Protein AF-A0AA47N517-F1 (afdb_monomer)

Structure (mmCIF, N/CA/C/O backbone):
data_AF-A0AA47N517-F1
#
_entry.id   AF-A0AA47N517-F1
#
loop_
_atom_site.group_PDB
_atom_site.id
_atom_site.type_symbol
_atom_site.label_atom_id
_atom_site.label_alt_id
_atom_site.label_comp_id
_atom_site.label_asym_id
_atom_site.label_entity_id
_atom_site.label_seq_id
_atom_site.pdbx_PDB_ins_code
_atom_site.Cartn_x
_atom_site.Cartn_y
_atom_site.Cartn_z
_atom_site.occupancy
_atom_site.B_iso_or_equiv
_atom_site.auth_seq_id
_atom_site.auth_comp_id
_atom_site.auth_asym_id
_atom_site.auth_atom_id
_atom_site.pdbx_PDB_model_num
ATOM 1 N N . MET A 1 1 ? -14.181 10.267 7.669 1.00 59.50 1 MET A N 1
ATOM 2 C CA . MET A 1 1 ? -13.666 9.480 8.815 1.00 59.50 1 MET A CA 1
ATOM 3 C C . MET A 1 1 ? -13.767 10.310 10.091 1.00 59.50 1 MET A C 1
ATOM 5 O O . MET A 1 1 ? -13.496 11.501 10.020 1.00 59.50 1 MET A O 1
ATOM 9 N N . MET A 1 2 ? -14.161 9.717 11.224 1.00 86.81 2 MET A N 1
ATOM 10 C CA . MET A 1 2 ? -14.265 10.411 12.521 1.00 86.81 2 MET A CA 1
ATOM 11 C C . MET A 1 2 ? -13.115 10.007 13.459 1.00 86.81 2 MET A C 1
ATOM 13 O O . MET A 1 2 ? -12.741 8.835 13.463 1.00 86.81 2 MET A O 1
ATOM 17 N N . PRO A 1 3 ? -12.569 10.920 14.287 1.00 91.69 3 PRO A N 1
ATOM 18 C CA . PRO A 1 3 ? -11.530 10.571 15.257 1.00 91.69 3 PRO A CA 1
ATOM 19 C C . PRO A 1 3 ? -12.029 9.555 16.288 1.00 91.69 3 PRO A C 1
ATOM 21 O O . PRO A 1 3 ? -13.168 9.664 16.744 1.00 91.69 3 PRO A O 1
ATOM 24 N N . ILE A 1 4 ? -11.159 8.650 16.748 1.00 92.62 4 ILE A N 1
ATOM 25 C CA . ILE A 1 4 ? -11.508 7.637 17.767 1.00 92.62 4 ILE A CA 1
ATOM 26 C C . ILE A 1 4 ? -12.023 8.298 19.056 1.00 92.62 4 ILE A C 1
ATOM 28 O O . ILE A 1 4 ? -12.949 7.802 19.681 1.00 92.62 4 ILE A O 1
ATOM 32 N N . ASN A 1 5 ? -11.521 9.488 19.405 1.00 93.12 5 ASN A N 1
ATOM 33 C CA . ASN A 1 5 ? -11.991 10.253 20.568 1.00 93.12 5 ASN A CA 1
ATOM 34 C C . ASN A 1 5 ? -13.488 10.646 20.506 1.00 93.12 5 ASN A C 1
ATOM 36 O O . ASN A 1 5 ? -14.059 11.129 21.478 1.00 93.12 5 ASN A O 1
ATOM 40 N N . THR A 1 6 ? -14.154 10.458 19.364 1.00 94.38 6 THR A N 1
ATOM 41 C CA . THR A 1 6 ? -15.590 10.733 19.214 1.00 94.38 6 THR A CA 1
ATOM 42 C C . THR A 1 6 ? -16.441 9.884 20.159 1.00 94.38 6 THR A C 1
ATOM 44 O O . THR A 1 6 ? -17.424 10.405 20.679 1.00 94.38 6 THR A O 1
ATOM 47 N N . VAL A 1 7 ? -16.036 8.642 20.463 1.00 94.56 7 VAL A N 1
ATOM 48 C CA . VAL A 1 7 ? -16.801 7.746 21.357 1.00 94.56 7 VAL A CA 1
ATOM 49 C C . VAL A 1 7 ? -16.845 8.218 22.817 1.00 94.56 7 VAL A C 1
ATOM 51 O O . VAL A 1 7 ? -17.669 7.764 23.612 1.00 94.56 7 VAL A O 1
ATOM 54 N N . GLU A 1 8 ? -15.978 9.162 23.181 1.00 94.06 8 GLU A N 1
ATOM 55 C CA . GLU A 1 8 ? -15.912 9.745 24.524 1.00 94.06 8 GLU A CA 1
ATOM 56 C C . GLU A 1 8 ? -16.624 11.095 24.618 1.00 94.06 8 GLU A C 1
ATOM 58 O O . GLU A 1 8 ? -16.870 11.587 25.719 1.00 94.06 8 GLU A O 1
ATOM 63 N N . LYS A 1 9 ? -17.018 11.685 23.481 1.00 95.31 9 LYS A N 1
ATOM 64 C CA . LYS A 1 9 ? -17.704 12.977 23.475 1.00 95.31 9 LYS A CA 1
ATOM 65 C C . LYS A 1 9 ? -19.070 12.858 24.171 1.00 95.31 9 LYS A C 1
ATOM 67 O O . LYS A 1 9 ? -19.849 11.971 23.809 1.00 95.31 9 LYS A O 1
ATOM 72 N N . PRO A 1 10 ? -19.425 13.786 25.084 1.00 95.88 10 PRO A N 1
ATOM 73 C CA . PRO A 1 10 ? -20.686 13.727 25.829 1.00 95.88 10 PRO A CA 1
ATOM 74 C C . PRO A 1 10 ? -21.925 13.633 24.933 1.00 95.88 10 PRO A C 1
ATOM 76 O O . PRO A 1 10 ? -22.822 12.837 25.196 1.00 95.88 10 PRO A O 1
ATOM 79 N N . GLY A 1 11 ? -21.949 14.396 23.833 1.00 96.19 11 GLY A N 1
ATOM 80 C CA . GLY A 1 11 ? -23.056 14.371 22.875 1.00 96.19 11 GLY A CA 1
ATOM 81 C C . GLY A 1 11 ? -23.230 13.011 22.195 1.00 96.19 11 GLY A C 1
ATOM 82 O O . GLY A 1 11 ? -24.353 12.533 22.067 1.00 96.19 11 GLY A O 1
ATOM 83 N N . PHE A 1 12 ? -22.126 12.352 21.829 1.00 95.19 12 PHE A N 1
ATOM 84 C CA . PHE A 1 12 ? -22.172 11.024 21.216 1.00 95.19 12 PHE A CA 1
ATOM 85 C C . PHE A 1 12 ? -22.650 9.969 22.218 1.00 95.19 12 PHE A C 1
ATOM 87 O O . PHE A 1 12 ? -23.539 9.184 21.908 1.00 95.19 12 PHE A O 1
ATOM 94 N N . ARG A 1 13 ? -22.147 10.001 23.458 1.00 95.56 13 ARG A N 1
ATOM 95 C CA . ARG A 1 13 ? -22.613 9.092 24.518 1.00 95.56 13 ARG A CA 1
ATOM 96 C C . ARG A 1 13 ? -24.099 9.271 24.830 1.00 95.56 13 ARG A C 1
ATOM 98 O O . ARG A 1 13 ? -24.807 8.278 24.973 1.00 95.56 13 ARG A O 1
ATOM 105 N N . LYS A 1 14 ? -24.586 10.517 24.883 1.00 96.69 14 LYS A N 1
ATOM 106 C CA . LYS A 1 14 ? -26.013 10.818 25.081 1.00 96.69 14 LYS A CA 1
ATOM 107 C C . LYS A 1 14 ? -26.868 10.273 23.937 1.00 96.69 14 LYS A C 1
ATOM 109 O O . LYS A 1 14 ? -27.914 9.686 24.198 1.00 96.69 14 LYS A O 1
ATOM 114 N N . LEU A 1 15 ? -26.419 10.444 22.692 1.00 96.62 15 LEU A N 1
ATOM 115 C CA . LEU A 1 15 ? -27.088 9.888 21.516 1.00 96.62 15 LEU A CA 1
ATOM 116 C C . LEU A 1 15 ? -27.204 8.363 21.620 1.00 96.62 15 LEU A C 1
ATOM 118 O O . LEU A 1 15 ? -28.308 7.836 21.538 1.00 96.62 15 LEU A O 1
ATOM 122 N N . ILE A 1 16 ? -26.093 7.666 21.869 1.00 96.94 16 ILE A N 1
ATOM 123 C CA . ILE A 1 16 ? -26.080 6.201 21.971 1.00 96.94 16 ILE A CA 1
ATOM 124 C C . ILE A 1 16 ? -26.979 5.708 23.112 1.00 96.94 16 ILE A C 1
ATOM 126 O O . ILE A 1 16 ? -27.778 4.807 22.891 1.00 96.94 16 ILE A O 1
ATOM 130 N N . LYS A 1 17 ? -26.944 6.352 24.286 1.00 96.38 17 LYS A N 1
ATOM 131 C CA . LYS A 1 17 ? -27.843 6.015 25.406 1.00 96.38 17 LYS A CA 1
ATOM 132 C C . LYS A 1 17 ? -29.321 6.275 25.122 1.00 96.38 17 LYS A C 1
ATOM 134 O O . LYS A 1 17 ? -30.171 5.651 25.743 1.00 96.38 17 LYS A O 1
ATOM 139 N N . THR A 1 18 ? -29.625 7.201 24.217 1.00 97.44 18 THR A N 1
ATOM 140 C CA . THR A 1 18 ? -31.002 7.477 23.787 1.00 97.44 18 THR A CA 1
ATOM 141 C C . THR A 1 18 ? -31.489 6.419 22.796 1.00 97.44 18 THR A C 1
ATOM 143 O O . THR A 1 18 ? -32.656 6.048 22.835 1.00 97.44 18 THR A O 1
ATOM 146 N N . LEU A 1 19 ? -30.600 5.926 21.926 1.00 97.31 19 LEU A N 1
ATOM 147 C CA . LEU A 1 19 ? -30.901 4.866 20.958 1.00 97.31 19 LEU A CA 1
ATOM 148 C C . LEU A 1 19 ? -31.038 3.492 21.625 1.00 97.31 19 LEU A C 1
ATOM 150 O O . LEU A 1 19 ? -31.994 2.774 21.351 1.00 97.31 19 LEU A O 1
ATOM 154 N N . ASP A 1 20 ? -30.103 3.144 22.507 1.00 97.19 20 ASP A N 1
ATOM 155 C CA . ASP A 1 20 ? -30.151 1.930 23.318 1.00 97.19 20 ASP A CA 1
ATOM 156 C C . ASP A 1 20 ? -29.631 2.224 24.739 1.00 97.19 20 ASP A C 1
ATOM 158 O O . ASP A 1 20 ? -28.418 2.309 24.966 1.00 97.19 20 ASP A O 1
ATOM 162 N N . PRO A 1 21 ? -30.534 2.355 25.728 1.00 96.12 21 PRO A N 1
ATOM 163 C CA . PRO A 1 21 ? -30.152 2.604 27.115 1.00 96.12 21 PRO A CA 1
ATOM 164 C C . PRO A 1 21 ? -29.282 1.500 27.733 1.00 96.12 21 PRO A C 1
ATOM 166 O O . PRO A 1 21 ? -28.504 1.787 28.652 1.00 96.12 21 PRO A O 1
ATOM 169 N N . LYS A 1 22 ? -29.399 0.254 27.246 1.00 96.88 22 LYS A N 1
ATOM 170 C CA . LYS A 1 22 ? -28.666 -0.912 27.768 1.00 96.88 22 LYS A CA 1
ATOM 171 C C . LYS A 1 22 ? -27.261 -1.027 27.190 1.00 96.88 22 LYS A C 1
ATOM 173 O O . LYS A 1 22 ? -26.421 -1.696 27.786 1.00 96.88 22 LYS A O 1
ATOM 178 N N . TYR A 1 23 ? -26.993 -0.385 26.057 1.00 95.25 23 TYR A N 1
ATOM 179 C CA . TYR A 1 23 ? -25.674 -0.422 25.451 1.00 95.25 23 TYR A CA 1
ATOM 180 C C . TYR A 1 23 ? -24.682 0.415 26.269 1.00 95.25 23 TYR A C 1
ATOM 182 O O . TYR A 1 23 ? -24.898 1.602 26.546 1.00 95.25 23 TYR A O 1
ATOM 190 N N . GLU A 1 24 ? -23.576 -0.209 26.667 1.00 92.75 24 GLU A N 1
ATOM 191 C CA . GLU A 1 24 ? -22.444 0.463 27.301 1.00 92.75 24 GLU A CA 1
ATOM 192 C C . GLU A 1 24 ? -21.367 0.711 26.259 1.00 92.75 24 GLU A C 1
ATOM 194 O O . GLU A 1 24 ? -20.809 -0.226 25.699 1.00 92.75 24 GLU A O 1
ATOM 199 N N . MET A 1 25 ? -21.083 1.983 25.990 1.00 93.06 25 MET A N 1
ATOM 200 C CA . MET A 1 25 ? -20.149 2.394 24.949 1.00 93.06 25 MET A CA 1
ATOM 201 C C . MET A 1 25 ? -18.698 2.114 25.377 1.00 93.06 25 MET A C 1
ATOM 203 O O . MET A 1 25 ? -18.223 2.774 26.308 1.00 93.06 25 MET A O 1
ATOM 207 N N . PRO A 1 26 ? -17.9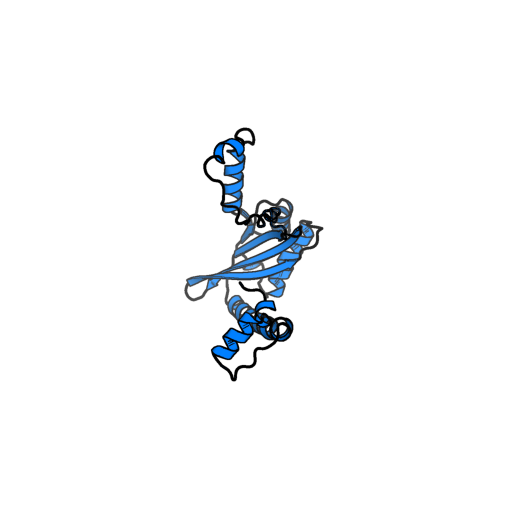48 1.220 24.694 1.00 94.19 26 PRO A N 1
ATOM 208 C CA . PRO A 1 26 ? -16.512 1.096 24.928 1.00 94.19 26 PRO A CA 1
ATOM 209 C C . PRO A 1 26 ? -15.748 2.431 24.825 1.00 94.19 26 PRO A C 1
ATOM 211 O O . PRO A 1 26 ? -16.026 3.292 23.989 1.00 94.19 26 PRO A O 1
ATOM 214 N N . GLY A 1 27 ? -14.739 2.611 25.675 1.00 93.38 27 GLY A N 1
ATOM 215 C CA . GLY A 1 27 ? -13.890 3.804 25.642 1.00 93.38 27 GLY A CA 1
ATOM 216 C C . GLY A 1 27 ? -12.995 3.868 24.402 1.00 93.38 27 GLY A C 1
ATOM 217 O O . GLY A 1 27 ? -12.812 2.877 23.688 1.00 93.38 27 GLY A O 1
ATOM 218 N N . ARG A 1 28 ? -12.351 5.020 24.186 1.00 94.81 28 ARG A N 1
ATOM 219 C CA . ARG A 1 28 ? -11.393 5.225 23.084 1.00 94.81 28 ARG A CA 1
ATOM 220 C C . ARG A 1 28 ? -10.310 4.144 23.067 1.00 94.81 28 ARG A C 1
ATOM 222 O O . ARG A 1 28 ? -9.972 3.642 21.998 1.00 94.81 28 ARG A O 1
ATOM 229 N N . ARG A 1 29 ? -9.812 3.774 24.252 1.00 95.12 29 ARG A N 1
ATOM 230 C CA . ARG A 1 29 ? -8.751 2.776 24.446 1.00 95.12 29 ARG A CA 1
ATOM 231 C C . ARG A 1 29 ? -9.109 1.412 23.857 1.00 95.12 29 ARG A C 1
ATOM 233 O O . ARG A 1 29 ? -8.275 0.784 23.219 1.00 95.12 29 ARG A O 1
ATOM 240 N N . HIS A 1 30 ? -10.364 0.987 24.009 1.00 95.12 30 HIS A N 1
ATOM 241 C CA . HIS A 1 30 ? -10.838 -0.273 23.445 1.00 95.12 30 HIS A CA 1
ATOM 242 C C . HIS A 1 30 ? -10.725 -0.280 21.915 1.00 95.12 30 HIS A C 1
ATOM 244 O O . HIS A 1 30 ? -10.246 -1.250 21.336 1.00 95.12 30 HIS A O 1
ATOM 250 N N . PHE A 1 31 ? -11.107 0.813 21.248 1.00 95.00 31 PHE A N 1
ATOM 251 C CA . PHE A 1 31 ? -10.982 0.899 19.793 1.00 95.00 31 PHE A CA 1
ATOM 252 C C . PHE A 1 31 ? -9.531 0.980 19.338 1.00 95.00 31 PHE A C 1
ATOM 254 O O . PHE A 1 31 ? -9.166 0.283 18.396 1.00 95.00 31 PHE A O 1
ATOM 261 N N . SER A 1 32 ? -8.709 1.805 19.993 1.00 94.94 32 SER A N 1
ATOM 262 C CA . SER A 1 32 ? -7.320 2.010 19.574 1.00 94.94 32 SER A CA 1
ATOM 263 C C . SER A 1 32 ? -6.423 0.801 19.826 1.00 94.94 32 SER A C 1
ATOM 265 O O . SER A 1 32 ? -5.552 0.532 19.010 1.00 94.94 32 SER A O 1
ATOM 267 N N . GLU A 1 33 ? -6.615 0.088 20.938 1.00 95.94 33 GLU A N 1
ATOM 268 C CA . GLU A 1 33 ? -5.711 -0.993 21.359 1.00 95.94 33 GLU A CA 1
ATOM 269 C C . GLU A 1 33 ? -6.252 -2.392 21.051 1.00 95.94 33 GLU A C 1
ATOM 271 O O . GLU A 1 33 ? -5.471 -3.338 21.016 1.00 95.94 33 GLU A O 1
ATOM 276 N N . LYS A 1 34 ? -7.565 -2.541 20.822 1.00 95.88 34 LYS A N 1
ATOM 277 C CA . LYS A 1 34 ? -8.192 -3.852 20.613 1.00 95.88 34 LYS A CA 1
ATOM 278 C C . LYS A 1 34 ? -8.972 -3.941 19.304 1.00 95.88 34 LYS A C 1
ATOM 280 O O . LYS A 1 34 ? -8.519 -4.607 18.381 1.00 95.88 34 LYS A O 1
ATOM 285 N N . ALA A 1 35 ? -10.100 -3.240 19.187 1.00 95.56 35 ALA A N 1
ATOM 286 C CA . ALA A 1 35 ? -11.036 -3.472 18.083 1.00 95.56 35 ALA A CA 1
ATOM 287 C C . ALA A 1 35 ? -10.439 -3.154 16.698 1.00 95.56 35 ALA A C 1
ATOM 289 O O . ALA A 1 35 ? -10.611 -3.934 15.764 1.00 95.56 35 ALA A O 1
ATOM 290 N N . ILE A 1 36 ? -9.720 -2.032 16.550 1.00 95.50 36 ILE A N 1
ATOM 291 C CA . ILE A 1 36 ? -9.085 -1.666 15.272 1.00 95.50 36 ILE A CA 1
ATOM 292 C C . ILE A 1 36 ? -7.891 -2.586 14.957 1.00 95.50 36 ILE A C 1
ATOM 294 O O . ILE A 1 36 ? -7.844 -3.085 13.833 1.00 95.50 36 ILE A O 1
ATOM 298 N N . PRO A 1 37 ? -6.956 -2.869 15.890 1.00 96.19 37 PRO A N 1
ATOM 299 C CA . PRO A 1 37 ? -5.887 -3.842 15.646 1.00 96.19 37 PRO A CA 1
ATOM 300 C C . PRO A 1 37 ? -6.375 -5.255 15.288 1.00 96.19 37 PRO A C 1
ATOM 302 O O . PRO A 1 37 ? -5.821 -5.884 14.383 1.00 96.19 37 PRO A O 1
ATOM 305 N N . GLU A 1 38 ? -7.421 -5.752 15.955 1.00 97.56 38 GLU A N 1
ATOM 306 C CA . GLU A 1 38 ? -8.032 -7.055 15.652 1.00 97.56 38 GLU A CA 1
A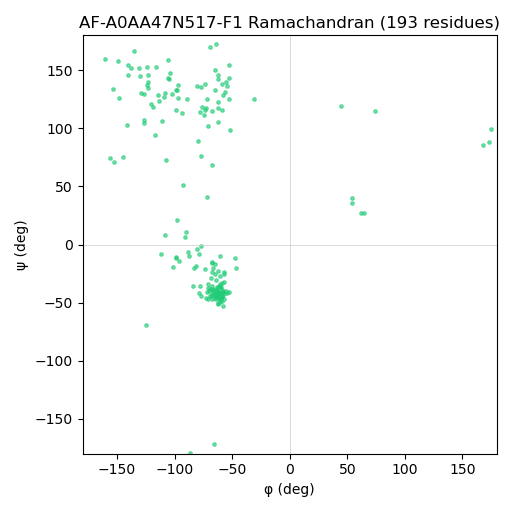TOM 307 C C . GLU A 1 38 ? -8.657 -7.059 14.252 1.00 97.56 38 GLU A C 1
ATOM 309 O O . GLU A 1 38 ? -8.399 -7.973 13.464 1.00 97.56 38 GLU A O 1
ATOM 314 N N . LEU A 1 39 ? -9.411 -6.007 13.905 1.00 96.44 39 LEU A N 1
ATOM 315 C CA . LEU A 1 39 ? -9.988 -5.845 12.571 1.00 96.44 39 LEU A CA 1
ATOM 316 C C . LEU A 1 39 ? -8.898 -5.778 11.496 1.00 96.44 39 LEU A C 1
ATOM 318 O O . LEU A 1 39 ? -8.981 -6.494 10.502 1.00 96.44 39 LEU A O 1
ATOM 322 N N . TYR A 1 40 ? -7.853 -4.977 11.713 1.00 95.38 40 TYR A N 1
ATOM 323 C CA . TYR A 1 40 ? -6.714 -4.886 10.800 1.00 95.38 40 TYR A CA 1
ATOM 324 C C . TYR A 1 40 ? -6.062 -6.252 10.585 1.00 95.38 40 TYR A C 1
ATOM 326 O O . TYR A 1 40 ? -5.817 -6.644 9.449 1.00 95.38 40 TYR A O 1
ATOM 334 N N . THR A 1 41 ? -5.815 -7.001 11.661 1.00 96.62 41 THR A N 1
ATOM 335 C CA . THR A 1 41 ? -5.194 -8.328 11.573 1.00 96.62 41 THR A CA 1
ATOM 336 C C . THR A 1 41 ? -6.078 -9.299 10.792 1.00 96.62 41 THR A C 1
ATOM 338 O O . THR A 1 41 ? -5.578 -10.025 9.932 1.00 96.62 41 THR A O 1
ATOM 341 N N . SER A 1 42 ? -7.392 -9.276 11.039 1.00 97.62 42 SER A N 1
ATOM 342 C CA . SER A 1 42 ? -8.363 -10.098 10.312 1.00 97.62 42 SER A CA 1
ATOM 343 C C . SER A 1 42 ? -8.389 -9.763 8.817 1.00 97.62 42 SER A C 1
ATOM 345 O O . SER A 1 42 ? -8.246 -10.657 7.982 1.00 97.62 42 SER A O 1
ATOM 347 N N . GLU A 1 43 ? -8.506 -8.481 8.465 1.00 96.31 43 GLU A N 1
ATOM 348 C CA . GLU A 1 43 ? -8.550 -8.038 7.068 1.00 96.31 43 GLU A CA 1
ATOM 349 C C . GLU A 1 43 ? -7.216 -8.261 6.350 1.00 96.31 43 GLU A C 1
ATOM 351 O O . GLU A 1 43 ? -7.203 -8.724 5.209 1.00 96.31 43 GLU A O 1
ATOM 356 N N . ARG A 1 44 ? -6.084 -8.045 7.031 1.00 95.75 44 ARG A N 1
ATOM 357 C CA . ARG A 1 44 ? -4.751 -8.354 6.498 1.00 95.75 44 ARG A CA 1
ATOM 358 C C . ARG A 1 44 ? -4.626 -9.833 6.143 1.00 95.75 44 ARG A C 1
ATOM 360 O O . ARG A 1 44 ? -4.129 -10.153 5.069 1.00 95.75 44 ARG A O 1
ATOM 367 N N . GLN A 1 45 ? -5.097 -10.736 7.005 1.00 96.38 45 GLN A N 1
ATOM 368 C CA . GLN A 1 45 ? -5.076 -12.176 6.727 1.00 96.38 45 GLN A CA 1
ATOM 369 C C . GLN A 1 45 ? -5.984 -12.555 5.552 1.00 96.38 45 GLN A C 1
ATOM 371 O O . GLN A 1 45 ? -5.588 -13.366 4.716 1.00 96.38 45 GLN A O 1
ATOM 376 N N . LYS A 1 46 ? -7.187 -11.973 5.463 1.00 95.69 46 LYS A N 1
ATOM 377 C CA . LYS A 1 46 ? -8.089 -12.192 4.319 1.00 95.69 46 LYS A CA 1
ATOM 378 C C . LYS A 1 46 ? -7.452 -11.721 3.016 1.00 95.69 46 LYS A C 1
ATOM 380 O O . LYS A 1 46 ? -7.484 -12.450 2.029 1.00 95.69 46 LYS A O 1
ATOM 385 N N . LEU A 1 47 ? -6.849 -10.533 3.021 1.00 95.38 47 LEU A N 1
ATOM 386 C CA . LEU A 1 47 ? -6.168 -9.984 1.856 1.00 95.38 47 LEU A CA 1
ATOM 387 C C . LEU A 1 47 ? -4.951 -10.829 1.463 1.00 95.38 47 LEU A C 1
ATOM 389 O O . LEU A 1 47 ? -4.804 -11.141 0.288 1.00 95.38 47 LEU A O 1
ATOM 393 N N . ALA A 1 48 ? -4.135 -11.267 2.425 1.00 95.00 48 ALA A N 1
ATOM 394 C CA . ALA A 1 48 ? -2.993 -12.139 2.153 1.00 95.00 48 ALA A CA 1
ATOM 395 C C . ALA A 1 48 ? -3.423 -13.440 1.455 1.00 95.00 48 ALA A C 1
ATOM 397 O O . ALA A 1 48 ? -2.811 -13.829 0.469 1.00 95.00 48 ALA A O 1
ATOM 398 N N . ARG A 1 49 ? -4.528 -14.064 1.893 1.00 94.06 49 ARG A N 1
ATOM 399 C CA . ARG A 1 49 ? -5.096 -15.243 1.211 1.00 94.06 49 ARG A CA 1
ATOM 400 C C . ARG A 1 49 ? -5.541 -14.924 -0.214 1.00 94.06 49 ARG A C 1
ATOM 402 O O . ARG A 1 49 ? -5.219 -15.673 -1.121 1.00 94.06 49 ARG A O 1
ATOM 409 N N . ARG A 1 50 ? -6.232 -13.798 -0.426 1.00 92.69 50 ARG A N 1
ATOM 410 C CA . ARG A 1 50 ? -6.656 -13.375 -1.775 1.00 92.69 50 ARG A CA 1
ATOM 411 C C . ARG A 1 50 ? -5.471 -13.166 -2.717 1.00 92.69 50 ARG A C 1
ATOM 413 O O . ARG A 1 50 ? -5.582 -13.460 -3.898 1.00 92.69 50 ARG A O 1
ATOM 420 N N . LEU A 1 51 ? -4.357 -12.652 -2.201 1.00 93.88 51 LEU A N 1
ATOM 421 C CA . LEU A 1 51 ? -3.154 -12.385 -2.988 1.00 93.88 51 LEU A CA 1
ATOM 422 C C . LEU A 1 51 ? -2.381 -13.656 -3.373 1.00 93.88 51 LEU A C 1
ATOM 424 O O . LEU A 1 51 ? -1.647 -13.622 -4.355 1.00 93.88 51 LEU A O 1
ATOM 428 N N . GLN A 1 52 ? -2.565 -14.780 -2.669 1.00 91.25 52 GLN A N 1
ATOM 429 C CA . GLN A 1 52 ? -1.911 -16.052 -3.021 1.00 91.25 52 GLN A CA 1
ATOM 430 C C . GLN A 1 52 ? -2.354 -16.573 -4.396 1.00 91.25 52 GLN A C 1
ATOM 432 O O . GLN A 1 52 ? -1.528 -17.086 -5.158 1.00 91.25 52 GLN A O 1
ATOM 437 N N . ASP A 1 53 ? -3.629 -16.371 -4.734 1.00 88.69 53 ASP A N 1
ATOM 438 C CA . ASP A 1 53 ? -4.225 -16.790 -6.008 1.00 88.69 53 ASP A CA 1
ATOM 439 C C . ASP A 1 53 ? -3.884 -15.836 -7.169 1.00 88.69 53 ASP A C 1
ATOM 441 O O . ASP A 1 53 ? -4.158 -16.127 -8.335 1.00 88.69 53 ASP A O 1
ATOM 445 N N . VAL A 1 54 ? -3.260 -14.689 -6.881 1.00 92.94 54 VAL A N 1
ATOM 446 C CA . VAL A 1 54 ? -2.925 -13.690 -7.897 1.00 92.94 54 VAL A CA 1
ATOM 447 C C . VAL A 1 54 ? -1.709 -14.140 -8.702 1.00 92.94 54 VAL A C 1
ATOM 449 O O . VAL A 1 54 ? -0.595 -14.281 -8.189 1.00 92.94 54 VAL A O 1
ATOM 452 N N . THR A 1 55 ? -1.919 -14.326 -10.007 1.00 92.31 55 THR A N 1
ATOM 453 C CA . THR A 1 55 ? -0.856 -14.745 -10.936 1.00 92.31 55 THR A CA 1
ATOM 454 C C . THR A 1 55 ? 0.049 -13.580 -11.330 1.00 92.31 55 THR A C 1
ATOM 456 O O . THR A 1 55 ? 1.263 -13.741 -11.369 1.00 92.31 55 THR A O 1
ATOM 459 N N . TYR A 1 56 ? -0.521 -12.404 -11.590 1.00 96.06 56 TYR A N 1
ATOM 460 C CA . TYR A 1 56 ? 0.220 -11.198 -11.952 1.00 96.06 56 TYR A CA 1
ATOM 461 C C . TYR A 1 56 ? -0.399 -9.981 -11.280 1.00 96.06 56 TYR A C 1
ATOM 463 O O . TYR A 1 56 ? -1.620 -9.897 -11.134 1.00 96.06 56 TYR A O 1
ATOM 471 N N . PHE A 1 57 ? 0.440 -9.022 -10.911 1.00 97.38 57 PHE A N 1
ATOM 472 C CA . PHE A 1 57 ? -0.004 -7.754 -10.348 1.00 97.38 57 PHE A CA 1
ATOM 473 C C . PHE A 1 57 ? 0.840 -6.601 -10.890 1.00 97.38 57 PHE A C 1
ATOM 475 O O . PHE A 1 57 ? 1.999 -6.773 -11.273 1.00 97.38 57 PHE A O 1
ATOM 482 N N . SER A 1 58 ? 0.266 -5.405 -10.909 1.00 97.69 58 SER A N 1
ATOM 483 C CA . SER A 1 58 ? 1.025 -4.162 -11.000 1.00 97.69 58 SER A CA 1
ATOM 484 C C . SER A 1 58 ? 1.017 -3.470 -9.645 1.00 97.69 58 SER A C 1
ATOM 486 O O . SER A 1 58 ? 0.173 -3.740 -8.790 1.00 97.69 58 SER A O 1
ATOM 488 N N . SER A 1 59 ? 1.979 -2.591 -9.416 1.00 97.56 59 SER A N 1
ATOM 489 C CA . SER A 1 59 ? 2.059 -1.821 -8.184 1.00 97.56 59 SER A CA 1
ATOM 490 C C . SER A 1 59 ? 2.097 -0.330 -8.478 1.00 97.56 59 SER A C 1
ATOM 492 O O . SER A 1 59 ? 2.530 0.117 -9.540 1.00 97.56 59 SER A O 1
ATOM 494 N N . THR A 1 60 ? 1.613 0.462 -7.534 1.00 97.50 60 THR A N 1
ATOM 495 C CA . THR A 1 60 ? 1.791 1.912 -7.497 1.00 97.50 60 THR A CA 1
ATOM 496 C C . THR A 1 60 ? 2.445 2.266 -6.179 1.00 97.50 60 THR A C 1
ATOM 498 O O . THR A 1 60 ? 1.994 1.795 -5.130 1.00 97.50 60 THR A O 1
ATOM 501 N N . THR A 1 61 ? 3.457 3.123 -6.222 1.00 95.38 61 THR A N 1
ATOM 502 C CA . THR A 1 61 ? 4.062 3.670 -5.011 1.00 95.38 61 THR A CA 1
ATOM 503 C C . THR A 1 61 ? 4.019 5.185 -5.032 1.00 95.38 61 THR A C 1
ATOM 505 O O . THR A 1 61 ? 4.248 5.804 -6.073 1.00 95.38 61 THR A O 1
ATOM 508 N N . ASP A 1 62 ? 3.737 5.762 -3.873 1.00 91.94 62 ASP A N 1
ATOM 509 C CA . ASP A 1 62 ? 3.709 7.205 -3.673 1.00 91.94 62 ASP A CA 1
ATOM 510 C C . ASP A 1 62 ? 4.557 7.573 -2.459 1.00 91.94 62 ASP A C 1
ATOM 512 O O . ASP A 1 62 ? 4.433 6.950 -1.396 1.00 91.94 62 ASP A O 1
ATOM 516 N N . LEU A 1 63 ? 5.437 8.555 -2.645 1.00 90.12 63 LEU A N 1
ATOM 517 C CA . LEU A 1 63 ? 6.301 9.087 -1.603 1.00 90.12 63 LEU A CA 1
ATOM 518 C C . LEU A 1 63 ? 5.824 10.501 -1.296 1.00 90.12 63 LEU A C 1
ATOM 520 O O . LEU A 1 63 ? 6.017 11.422 -2.086 1.00 90.12 63 LEU A O 1
ATOM 524 N N . TRP A 1 64 ? 5.175 10.665 -0.152 1.00 89.12 64 TRP A N 1
ATOM 525 C CA . TRP A 1 64 ? 4.482 11.901 0.180 1.00 89.12 64 TRP A CA 1
ATOM 526 C C . TRP A 1 64 ? 4.854 12.379 1.575 1.00 89.12 64 TRP A C 1
ATOM 528 O O . TRP A 1 64 ? 5.182 11.599 2.467 1.00 89.12 64 TRP A O 1
ATOM 538 N N . SER A 1 65 ? 4.790 13.692 1.769 1.00 88.50 65 SER A N 1
ATOM 539 C CA . SER A 1 65 ? 5.021 14.318 3.067 1.00 88.50 65 SER A CA 1
ATOM 540 C C . SER A 1 65 ? 3.692 14.619 3.739 1.00 88.50 65 SER A C 1
ATOM 542 O O . SER A 1 65 ? 2.783 15.193 3.136 1.00 88.50 65 SER A O 1
ATOM 544 N N . SER A 1 66 ? 3.577 14.259 5.012 1.00 89.31 66 SER A N 1
ATOM 545 C CA . SER A 1 66 ? 2.432 14.621 5.836 1.00 89.31 66 SER A CA 1
ATOM 546 C C . SER A 1 66 ? 2.336 16.138 6.023 1.00 89.31 66 SER A C 1
ATOM 548 O O . SER A 1 66 ? 3.251 16.908 5.717 1.00 89.31 66 SER A O 1
ATOM 550 N N . ARG A 1 67 ? 1.233 16.590 6.627 1.00 88.50 67 ARG A N 1
ATOM 551 C CA . ARG A 1 67 ? 1.069 18.003 7.012 1.00 88.50 67 ARG A CA 1
ATOM 552 C C . ARG A 1 67 ? 2.110 18.475 8.033 1.00 88.50 67 ARG A C 1
ATOM 554 O O . ARG A 1 67 ? 2.348 19.672 8.130 1.00 88.50 67 ARG A O 1
ATOM 561 N N . THR A 1 68 ? 2.698 17.548 8.785 1.00 89.50 68 THR A N 1
ATOM 562 C CA . THR A 1 68 ? 3.796 17.775 9.735 1.00 89.50 68 THR A CA 1
ATOM 563 C C . THR A 1 68 ? 5.173 17.614 9.082 1.00 89.50 68 THR A C 1
ATOM 565 O O . THR A 1 68 ? 6.177 17.623 9.786 1.00 89.50 68 THR A O 1
ATOM 568 N N . MET A 1 69 ? 5.233 17.522 7.745 1.00 86.56 69 MET A N 1
ATOM 569 C CA . MET A 1 69 ? 6.452 17.316 6.949 1.00 86.56 69 MET A CA 1
ATOM 570 C C . MET A 1 69 ? 7.170 15.997 7.256 1.00 86.56 69 MET A C 1
ATOM 572 O O . MET A 1 69 ? 8.382 15.879 7.074 1.00 86.56 69 MET A O 1
ATOM 576 N N . GLU A 1 70 ? 6.422 14.999 7.718 1.00 88.25 70 GLU A N 1
ATOM 577 C CA . GLU A 1 70 ? 6.941 13.656 7.935 1.00 88.25 70 GLU A CA 1
ATOM 578 C C . GLU A 1 70 ? 6.780 12.844 6.648 1.00 88.25 70 GLU A C 1
ATOM 580 O O . GLU A 1 70 ? 5.673 12.780 6.113 1.00 88.25 70 GLU A O 1
ATOM 585 N N . PRO A 1 71 ? 7.855 12.250 6.122 1.00 88.94 71 PRO A N 1
ATOM 586 C CA . PRO A 1 71 ? 7.792 11.438 4.913 1.00 88.94 71 PRO A CA 1
ATOM 587 C C . PRO A 1 71 ? 7.134 10.068 5.129 1.00 88.94 71 PRO A C 1
ATOM 589 O O . PRO A 1 71 ? 7.421 9.348 6.090 1.00 88.94 71 PRO A O 1
ATOM 592 N N . TYR A 1 72 ? 6.295 9.681 4.172 1.00 91.19 72 TYR A N 1
ATOM 593 C CA . TYR A 1 72 ? 5.610 8.396 4.111 1.00 91.19 72 TYR A CA 1
ATOM 594 C C . TYR A 1 72 ? 5.781 7.752 2.739 1.00 91.19 72 TYR A C 1
ATOM 596 O O . TYR A 1 72 ? 5.765 8.421 1.707 1.00 91.19 72 TYR A O 1
ATOM 604 N N . LEU A 1 73 ? 5.887 6.426 2.745 1.00 91.69 73 LEU A N 1
ATOM 605 C CA . LEU A 1 73 ? 5.816 5.584 1.558 1.00 91.69 73 LEU A CA 1
ATOM 606 C C . LEU A 1 73 ? 4.497 4.822 1.598 1.00 91.69 73 LEU A C 1
ATOM 608 O O . LEU A 1 73 ? 4.188 4.162 2.592 1.00 91.69 73 LEU A O 1
ATOM 612 N N . SER A 1 74 ? 3.719 4.911 0.525 1.00 95.06 74 SER A N 1
ATOM 613 C CA . SER A 1 74 ? 2.528 4.085 0.329 1.00 95.06 74 SER A CA 1
ATOM 614 C C . SER A 1 74 ? 2.713 3.158 -0.858 1.00 95.06 74 SER A C 1
ATOM 616 O O . SER A 1 74 ? 3.051 3.624 -1.940 1.00 95.06 74 SER A O 1
ATOM 618 N N . PHE A 1 75 ? 2.462 1.867 -0.658 1.00 96.62 75 PHE A N 1
ATOM 619 C CA . PHE A 1 75 ? 2.576 0.829 -1.676 1.00 96.62 75 PHE A CA 1
ATOM 620 C C . PHE A 1 75 ? 1.228 0.136 -1.858 1.00 96.62 75 PHE A C 1
ATOM 622 O O . PHE A 1 75 ? 0.658 -0.424 -0.919 1.00 96.62 75 PHE A O 1
ATOM 629 N N . THR A 1 76 ? 0.709 0.185 -3.079 1.00 97.81 76 THR A N 1
ATOM 630 C CA . THR A 1 76 ? -0.586 -0.390 -3.456 1.00 97.81 76 THR A CA 1
ATOM 631 C C . THR A 1 76 ? -0.382 -1.361 -4.603 1.00 97.81 76 THR A C 1
ATOM 633 O O . THR A 1 76 ? 0.360 -1.059 -5.535 1.00 97.81 76 THR A O 1
ATOM 636 N N . VAL A 1 77 ? -1.044 -2.511 -4.544 1.00 97.62 77 VAL A N 1
ATOM 637 C CA . VAL A 1 77 ? -1.070 -3.485 -5.639 1.00 97.62 77 VAL A CA 1
ATOM 638 C C . VAL A 1 77 ? -2.402 -3.431 -6.363 1.00 97.62 77 VAL A C 1
ATOM 640 O O . VAL A 1 77 ? -3.440 -3.175 -5.753 1.00 97.62 77 VAL A O 1
ATOM 643 N N . HIS A 1 78 ? -2.358 -3.702 -7.659 1.00 97.62 78 HIS A N 1
ATOM 644 C CA . HIS A 1 78 ? -3.499 -3.794 -8.556 1.00 97.62 78 HIS A CA 1
ATOM 645 C C . HIS A 1 78 ? -3.421 -5.138 -9.267 1.00 97.62 78 HIS A C 1
ATOM 647 O O . HIS A 1 78 ? -2.369 -5.511 -9.790 1.00 97.62 78 HIS A O 1
ATOM 653 N N . PHE A 1 79 ? -4.512 -5.887 -9.262 1.00 96.69 79 PHE A N 1
ATOM 654 C CA . PHE A 1 79 ? -4.551 -7.239 -9.805 1.00 96.69 79 PHE A CA 1
ATOM 655 C C . PHE A 1 79 ? -5.937 -7.559 -10.349 1.00 96.69 79 PHE A C 1
ATOM 657 O O . PHE A 1 79 ? -6.927 -6.935 -9.970 1.00 96.69 79 PHE A O 1
ATOM 664 N N . ILE A 1 80 ? -5.998 -8.536 -11.246 1.00 95.31 80 ILE A N 1
ATOM 665 C CA . ILE A 1 80 ? -7.251 -9.078 -11.765 1.00 95.31 80 ILE A CA 1
ATOM 666 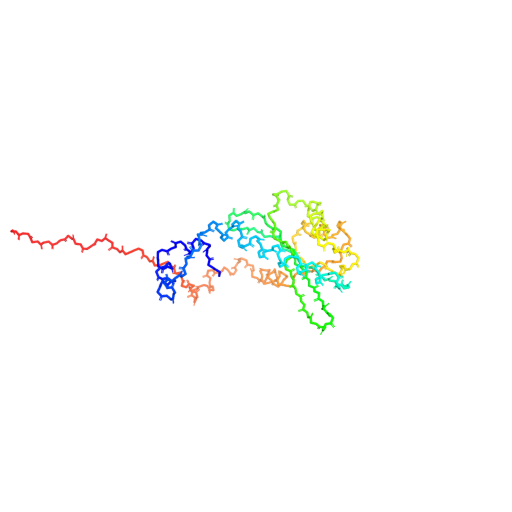C C . ILE A 1 80 ? -7.492 -10.403 -11.048 1.00 95.31 80 ILE A C 1
ATOM 668 O O . ILE A 1 80 ? -6.576 -11.222 -10.952 1.00 95.31 80 ILE A O 1
ATOM 672 N N . ASP A 1 81 ? -8.687 -10.584 -10.496 1.00 91.62 81 ASP A N 1
ATOM 673 C CA . ASP A 1 81 ? -9.053 -11.825 -9.815 1.00 91.62 81 ASP A CA 1
ATOM 674 C C . ASP A 1 81 ? -9.609 -12.888 -10.781 1.00 91.62 81 ASP A C 1
ATOM 676 O O . ASP A 1 81 ? -9.719 -12.684 -11.992 1.00 91.62 81 ASP A O 1
ATOM 680 N N . ASN A 1 82 ? -9.977 -14.049 -10.236 1.00 90.00 82 ASN A N 1
ATOM 681 C CA . ASN A 1 82 ? -10.516 -15.169 -11.013 1.00 90.00 82 ASN A CA 1
ATOM 682 C C . ASN A 1 82 ? -11.877 -14.868 -11.666 1.00 90.00 82 ASN A C 1
ATOM 684 O O . ASN A 1 82 ? -12.270 -15.577 -12.591 1.00 90.00 82 ASN A O 1
ATOM 688 N N . ASN A 1 83 ? -12.581 -13.827 -11.213 1.00 92.88 83 ASN A N 1
ATOM 689 C CA . ASN A 1 83 ? -13.840 -13.371 -11.800 1.00 92.88 83 ASN A CA 1
ATOM 690 C C . ASN A 1 83 ? -13.616 -12.316 -12.892 1.00 92.88 83 ASN A C 1
ATOM 692 O O . ASN A 1 83 ? -14.582 -11.760 -13.412 1.00 92.88 83 ASN A O 1
ATOM 696 N N . TRP A 1 84 ? -12.355 -12.059 -13.258 1.00 93.50 84 TRP A N 1
ATOM 697 C CA . TRP A 1 84 ? -11.960 -11.034 -14.218 1.00 93.50 84 TRP A CA 1
ATOM 698 C C . TRP A 1 84 ? -12.265 -9.603 -13.749 1.00 93.50 84 TRP A C 1
ATOM 700 O O . TRP A 1 84 ? -12.439 -8.691 -14.561 1.00 93.50 84 TRP A O 1
ATOM 710 N N . GLU A 1 85 ? -12.299 -9.382 -12.432 1.00 95.06 85 GLU A N 1
ATOM 711 C CA . GLU A 1 85 ? -12.540 -8.066 -11.848 1.00 95.06 85 GLU A CA 1
ATOM 712 C C . GLU A 1 85 ? -11.224 -7.390 -11.447 1.00 95.06 85 GLU A C 1
ATOM 714 O O . GLU A 1 85 ? -10.352 -7.978 -10.795 1.00 95.06 85 GLU A O 1
ATOM 719 N N . LEU A 1 86 ? -11.081 -6.116 -11.827 1.00 95.75 86 LEU A N 1
ATOM 720 C CA . LEU A 1 86 ? -9.946 -5.298 -11.416 1.00 95.75 86 LEU A CA 1
ATOM 721 C C . LEU A 1 86 ? -10.086 -4.927 -9.939 1.00 95.75 86 LEU A C 1
ATOM 723 O O . LEU A 1 86 ? -10.989 -4.192 -9.540 1.00 95.75 86 LEU A O 1
ATOM 727 N N . ASN A 1 87 ? -9.127 -5.381 -9.146 1.00 95.88 87 ASN A N 1
ATOM 728 C CA . ASN A 1 87 ? -9.030 -5.122 -7.724 1.00 95.88 87 ASN A CA 1
ATOM 729 C C . ASN A 1 87 ? -7.767 -4.310 -7.416 1.00 95.88 87 ASN A C 1
ATOM 731 O O . ASN A 1 87 ? -6.756 -4.396 -8.115 1.00 95.88 87 ASN A O 1
ATOM 735 N N . ASN A 1 88 ? -7.811 -3.542 -6.329 1.00 96.38 88 ASN A N 1
ATOM 736 C CA . ASN A 1 88 ? -6.636 -2.883 -5.772 1.00 96.38 88 ASN A CA 1
ATOM 737 C C . ASN A 1 88 ? -6.623 -2.990 -4.246 1.00 96.38 88 ASN A C 1
ATOM 739 O O . ASN A 1 88 ? -7.674 -3.100 -3.611 1.00 96.38 88 ASN A O 1
ATOM 743 N N . ALA A 1 89 ? -5.427 -2.976 -3.664 1.00 96.12 89 ALA A N 1
ATOM 744 C CA . ALA A 1 89 ? -5.250 -2.999 -2.220 1.00 96.12 89 ALA A CA 1
ATOM 745 C C . ALA A 1 89 ? -3.988 -2.240 -1.799 1.00 96.12 89 ALA A C 1
ATOM 747 O O . ALA A 1 89 ? -2.887 -2.528 -2.273 1.00 96.12 89 ALA A O 1
ATOM 748 N N . CYS A 1 90 ? -4.144 -1.284 -0.878 1.00 96.31 90 CYS A N 1
ATOM 749 C CA . CYS A 1 90 ? -3.011 -0.636 -0.224 1.00 96.31 90 CYS A CA 1
ATOM 750 C C . CYS A 1 90 ? -2.409 -1.606 0.796 1.00 96.31 90 CYS A C 1
ATOM 752 O O . CYS A 1 90 ? -3.048 -1.946 1.793 1.00 96.31 90 CYS A O 1
ATOM 754 N N . LEU A 1 91 ? -1.195 -2.076 0.519 1.00 95.50 91 LEU A N 1
ATOM 755 C CA . LEU A 1 91 ? -0.507 -3.078 1.329 1.00 95.50 91 LEU A CA 1
ATOM 756 C C . LEU A 1 91 ? 0.214 -2.450 2.514 1.00 95.50 91 LEU A C 1
ATOM 758 O O . LEU A 1 91 ? 0.296 -3.043 3.591 1.00 95.50 91 LEU A O 1
ATOM 762 N N . GLN A 1 92 ? 0.754 -1.252 2.312 1.00 93.31 92 GLN A N 1
ATOM 763 C CA . GLN A 1 92 ? 1.555 -0.581 3.317 1.00 93.31 92 GLN A CA 1
ATOM 764 C C . GLN A 1 92 ? 1.495 0.927 3.128 1.00 93.31 92 GLN A C 1
ATOM 766 O O . GLN A 1 92 ? 1.694 1.427 2.026 1.00 93.31 92 GLN A O 1
ATOM 771 N N . THR A 1 93 ? 1.289 1.638 4.232 1.00 93.88 93 THR A N 1
ATOM 772 C CA . THR A 1 93 ? 1.597 3.060 4.373 1.00 93.88 93 THR A CA 1
ATOM 773 C C . THR A 1 93 ? 2.463 3.186 5.613 1.00 93.88 93 THR A C 1
ATOM 775 O O . THR A 1 93 ? 1.969 3.048 6.732 1.00 93.88 93 THR A O 1
ATOM 778 N N . SER A 1 94 ? 3.761 3.385 5.423 1.00 90.25 94 SER A N 1
ATOM 779 C CA . SER A 1 94 ? 4.729 3.426 6.518 1.00 90.25 94 SER A CA 1
ATOM 780 C C . SER A 1 94 ? 5.498 4.733 6.511 1.00 90.25 94 SER A C 1
ATOM 782 O O . SER A 1 94 ? 5.797 5.287 5.452 1.00 90.25 94 SER A O 1
ATOM 784 N N . PHE A 1 95 ? 5.831 5.205 7.710 1.00 89.94 95 PHE A N 1
ATOM 785 C CA . PHE A 1 95 ? 6.818 6.262 7.874 1.00 89.94 95 PHE A CA 1
ATOM 786 C C . PHE A 1 95 ? 8.126 5.812 7.224 1.00 89.94 95 PHE A C 1
ATOM 788 O O . PHE A 1 95 ? 8.570 4.685 7.454 1.00 89.94 95 PHE A O 1
ATOM 795 N N . PHE A 1 96 ? 8.713 6.671 6.400 1.00 82.44 96 PHE A N 1
ATOM 796 C CA . PHE A 1 96 ? 9.936 6.354 5.677 1.00 82.44 96 PHE A CA 1
ATOM 797 C C . PHE A 1 96 ? 11.029 7.335 6.110 1.00 82.44 96 PHE A C 1
ATOM 799 O O . PHE A 1 96 ? 10.842 8.526 5.902 1.00 82.44 96 PHE A O 1
ATOM 806 N N . PRO A 1 97 ? 12.148 6.900 6.715 1.00 75.38 97 PRO A N 1
ATOM 807 C CA . PRO A 1 97 ? 13.162 7.805 7.264 1.00 75.38 97 PRO A CA 1
ATOM 808 C C . PRO A 1 97 ? 13.666 8.861 6.263 1.00 75.38 97 PRO A C 1
ATOM 810 O O . PRO A 1 97 ? 13.644 8.645 5.054 1.00 75.38 97 PRO A O 1
ATOM 813 N N . LYS A 1 98 ? 14.147 10.003 6.781 1.00 65.44 98 LYS A N 1
ATOM 814 C CA . LYS A 1 98 ? 14.562 11.182 5.985 1.00 65.44 98 LYS A CA 1
ATOM 815 C C . LYS A 1 98 ? 15.636 10.906 4.933 1.00 65.44 98 LYS A C 1
ATOM 817 O O . LYS A 1 98 ? 15.735 11.660 3.965 1.00 65.44 98 LYS A O 1
ATOM 822 N N . ASP A 1 99 ? 16.427 9.855 5.107 1.00 68.75 99 ASP A N 1
ATOM 823 C CA . ASP A 1 99 ? 17.428 9.448 4.132 1.00 68.75 99 ASP A CA 1
ATOM 824 C C . ASP A 1 99 ? 16.716 8.740 2.972 1.00 68.75 99 ASP A C 1
ATOM 826 O O . ASP A 1 99 ? 16.687 7.520 2.861 1.00 68.75 99 ASP A O 1
ATOM 830 N N . HIS A 1 100 ? 16.079 9.530 2.105 1.00 71.00 100 HIS A N 1
ATOM 831 C CA . HIS A 1 100 ? 15.342 9.075 0.922 1.00 71.00 100 HIS A CA 1
ATOM 832 C C . HIS A 1 100 ? 16.265 8.579 -0.191 1.00 71.00 100 HIS A C 1
ATOM 834 O O . HIS A 1 100 ? 16.054 8.905 -1.359 1.00 71.00 100 HIS A O 1
ATOM 840 N N . THR A 1 101 ? 17.322 7.848 0.146 1.00 87.62 101 THR A N 1
ATOM 841 C CA . THR A 1 101 ? 18.245 7.316 -0.850 1.00 87.62 101 THR A CA 1
ATOM 842 C C . THR A 1 101 ? 17.520 6.304 -1.733 1.00 87.62 101 THR A C 1
ATOM 844 O O . THR A 1 101 ? 16.553 5.650 -1.332 1.00 87.62 101 THR A O 1
ATOM 847 N N . ALA A 1 102 ? 17.961 6.201 -2.982 1.00 90.56 102 ALA A N 1
ATOM 848 C CA . ALA A 1 102 ? 17.359 5.267 -3.924 1.00 90.56 102 ALA A CA 1
ATOM 849 C C . ALA A 1 102 ? 17.550 3.811 -3.478 1.00 90.56 102 ALA A C 1
ATOM 851 O O . ALA A 1 102 ? 16.709 2.967 -3.762 1.00 90.56 102 ALA A O 1
ATOM 852 N N . GLU A 1 103 ? 18.646 3.537 -2.775 1.00 92.56 103 GLU A N 1
ATOM 853 C CA . GLU A 1 103 ? 19.018 2.231 -2.250 1.00 92.56 103 GLU A CA 1
ATOM 854 C C . GLU A 1 103 ? 18.050 1.791 -1.139 1.00 92.56 103 GLU A C 1
ATOM 856 O O . GLU A 1 103 ? 17.508 0.691 -1.210 1.00 92.56 103 GLU A O 1
ATOM 861 N N . LEU A 1 104 ? 17.735 2.681 -0.188 1.00 90.75 104 LEU A N 1
ATOM 862 C CA . LEU A 1 104 ? 16.762 2.398 0.875 1.00 90.75 104 LEU A CA 1
ATOM 863 C C . LEU A 1 104 ? 15.338 2.253 0.328 1.00 90.75 104 LEU A C 1
ATOM 865 O O . LEU A 1 104 ? 14.565 1.429 0.809 1.00 90.75 104 LEU A O 1
ATOM 869 N N . LEU A 1 105 ? 14.976 3.036 -0.693 1.00 92.19 105 LEU A N 1
ATOM 870 C CA . LEU A 1 105 ? 13.687 2.875 -1.370 1.00 92.19 105 LEU A CA 1
ATOM 871 C C . LEU A 1 105 ? 13.606 1.530 -2.098 1.00 92.19 105 LEU A C 1
ATOM 873 O O . LEU A 1 105 ? 12.580 0.859 -2.022 1.00 92.19 105 LEU A O 1
ATOM 877 N N . ALA A 1 106 ? 14.672 1.133 -2.793 1.00 93.94 106 ALA A N 1
ATOM 878 C CA . ALA A 1 106 ? 14.730 -0.137 -3.507 1.00 93.94 106 ALA A CA 1
ATOM 879 C C . ALA A 1 106 ? 14.554 -1.326 -2.549 1.00 93.94 106 ALA A C 1
ATOM 881 O O . ALA A 1 106 ? 13.719 -2.198 -2.809 1.00 93.94 106 ALA A O 1
ATOM 882 N N . GLU A 1 107 ? 15.268 -1.307 -1.419 1.00 93.31 107 GLU A N 1
ATOM 883 C CA . GLU A 1 107 ? 15.148 -2.301 -0.349 1.00 93.31 107 GLU A CA 1
ATOM 884 C C . GLU A 1 107 ? 13.745 -2.301 0.265 1.00 93.31 107 GLU A C 1
ATOM 886 O O . GLU A 1 107 ? 13.088 -3.341 0.277 1.00 93.31 107 GLU A O 1
ATOM 891 N N . GLY A 1 108 ? 13.229 -1.135 0.668 1.00 91.88 108 GLY A N 1
ATOM 892 C CA . GLY A 1 108 ? 11.906 -1.0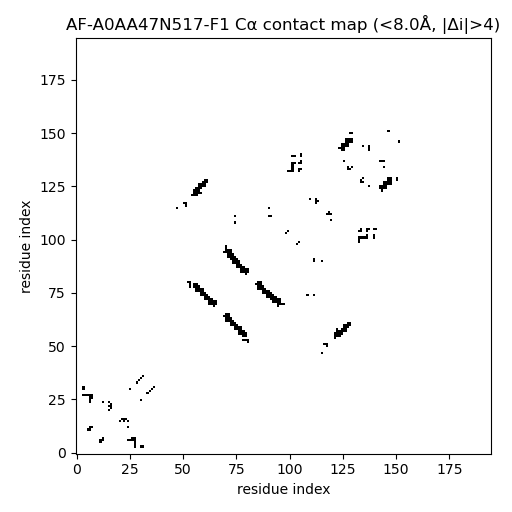21 1.282 1.00 91.88 108 GLY A CA 1
ATOM 893 C C . GLY A 1 108 ? 10.779 -1.543 0.386 1.00 91.88 108 GLY A C 1
ATOM 894 O O . GLY A 1 108 ? 9.880 -2.231 0.863 1.00 91.88 108 GLY A O 1
ATOM 895 N N . LEU A 1 109 ? 10.838 -1.296 -0.928 1.00 94.12 109 LEU A N 1
ATOM 896 C CA . LEU A 1 109 ? 9.876 -1.864 -1.880 1.00 94.12 109 LEU A CA 1
ATOM 897 C C . LEU A 1 109 ? 9.949 -3.399 -1.933 1.00 94.12 109 LEU A C 1
ATOM 899 O O . LEU A 1 109 ? 8.914 -4.063 -2.019 1.00 94.12 109 LEU A O 1
ATOM 903 N N . HIS A 1 110 ? 11.154 -3.968 -1.871 1.00 93.31 110 HIS A N 1
ATOM 904 C CA . HIS A 1 110 ? 11.345 -5.417 -1.842 1.00 93.31 110 HIS A CA 1
ATOM 905 C C . HIS A 1 110 ? 10.852 -6.027 -0.522 1.00 93.31 110 HIS A C 1
ATOM 907 O O . HIS A 1 110 ? 10.225 -7.088 -0.525 1.00 93.31 110 HIS A O 1
ATOM 913 N N . GLU A 1 111 ? 11.072 -5.339 0.600 1.00 93.81 111 GLU A N 1
ATOM 914 C CA . GLU A 1 111 ? 10.548 -5.735 1.906 1.00 93.81 111 GLU A CA 1
ATOM 915 C C . GLU A 1 111 ? 9.019 -5.770 1.925 1.00 93.81 111 GLU A C 1
ATOM 917 O O . GLU A 1 111 ? 8.456 -6.723 2.467 1.00 93.81 111 GLU A O 1
ATOM 922 N N . VAL A 1 112 ? 8.341 -4.800 1.294 1.00 94.75 112 VAL A N 1
ATOM 923 C CA . VAL A 1 112 ? 6.872 -4.829 1.184 1.00 94.75 112 VAL A CA 1
ATOM 924 C C . VAL A 1 112 ? 6.417 -6.075 0.428 1.00 94.75 112 VAL A C 1
ATOM 926 O O . VAL A 1 112 ? 5.552 -6.799 0.918 1.00 94.75 112 VAL A O 1
ATOM 929 N N . LEU A 1 113 ? 7.008 -6.369 -0.734 1.00 95.19 113 LEU A N 1
ATOM 930 C CA . LEU A 1 113 ? 6.652 -7.569 -1.500 1.00 95.19 113 LEU A CA 1
ATOM 931 C C . LEU A 1 113 ? 6.886 -8.848 -0.687 1.00 95.19 113 LEU A C 1
ATOM 933 O O . LEU A 1 113 ? 6.000 -9.699 -0.599 1.00 95.19 113 LEU A O 1
ATOM 937 N N . LYS A 1 114 ? 8.035 -8.943 -0.011 1.00 95.00 114 LYS A N 1
ATOM 938 C CA . LYS A 1 114 ? 8.382 -10.075 0.854 1.00 95.00 114 LYS A CA 1
ATOM 939 C C . LYS A 1 114 ? 7.418 -10.231 2.035 1.00 95.00 114 LYS A C 1
ATOM 941 O O . LYS A 1 114 ? 7.034 -11.349 2.363 1.00 95.00 114 LYS A O 1
ATOM 946 N N . ALA A 1 115 ? 6.994 -9.134 2.664 1.00 94.81 115 ALA A N 1
ATOM 947 C CA . ALA A 1 115 ? 6.072 -9.152 3.803 1.00 94.81 115 ALA A CA 1
ATOM 948 C C . ALA A 1 115 ? 4.658 -9.647 3.445 1.00 94.81 115 ALA A C 1
ATOM 950 O O . ALA A 1 115 ? 3.905 -10.049 4.339 1.00 94.81 115 ALA A O 1
ATOM 951 N N . TRP A 1 116 ? 4.306 -9.606 2.158 1.00 95.50 116 TRP A N 1
ATOM 952 C CA . TRP A 1 116 ? 3.036 -10.079 1.606 1.00 95.50 116 TRP A CA 1
ATOM 953 C C . TRP A 1 116 ? 3.168 -11.370 0.791 1.00 95.50 116 TRP A C 1
ATOM 955 O O . TRP A 1 116 ? 2.187 -11.790 0.184 1.00 95.50 116 TRP A O 1
ATOM 965 N N . ASP A 1 117 ? 4.348 -11.999 0.804 1.00 95.12 117 ASP A N 1
ATOM 966 C CA . ASP A 1 117 ? 4.661 -13.214 0.038 1.00 95.12 117 ASP A CA 1
ATOM 967 C C . ASP A 1 117 ? 4.368 -13.061 -1.468 1.00 95.12 117 ASP A C 1
ATOM 969 O O . ASP A 1 117 ? 3.917 -13.979 -2.152 1.00 95.12 117 ASP A O 1
ATOM 973 N N . LEU A 1 118 ? 4.601 -11.852 -1.992 1.00 95.31 118 LEU A N 1
ATOM 974 C CA . LEU A 1 118 ? 4.420 -11.522 -3.398 1.00 95.31 118 LEU A CA 1
ATOM 975 C C . LEU A 1 118 ? 5.750 -11.691 -4.137 1.00 95.31 118 LEU A C 1
ATOM 977 O O . LEU A 1 118 ? 6.693 -10.932 -3.899 1.00 95.31 118 LEU A O 1
ATOM 981 N N . PRO A 1 119 ? 5.860 -12.658 -5.057 1.00 94.88 119 PRO A N 1
ATOM 982 C CA . PRO A 1 119 ? 7.114 -12.904 -5.739 1.00 94.88 119 PRO A CA 1
ATOM 983 C C . PRO A 1 119 ? 7.341 -11.849 -6.831 1.00 94.88 119 PRO A C 1
ATOM 985 O O . PRO A 1 119 ? 6.447 -11.511 -7.609 1.00 94.88 119 PRO A O 1
ATOM 988 N N . VAL A 1 120 ? 8.569 -11.332 -6.899 1.00 94.69 120 VAL A N 1
ATOM 989 C CA . VAL A 1 120 ? 8.945 -10.209 -7.779 1.00 94.69 120 VAL A CA 1
ATOM 990 C C . VAL A 1 120 ? 8.683 -10.506 -9.258 1.00 94.69 120 VAL A C 1
ATOM 992 O O . VAL A 1 120 ? 8.286 -9.618 -10.003 1.00 94.69 120 VAL A O 1
ATOM 995 N N . ASN A 1 121 ? 8.831 -11.760 -9.689 1.00 94.88 121 ASN A N 1
ATOM 996 C CA . ASN A 1 121 ? 8.587 -12.177 -11.074 1.00 94.88 121 ASN A CA 1
ATOM 997 C C . ASN A 1 121 ? 7.110 -12.094 -11.506 1.00 94.88 121 ASN A C 1
ATOM 999 O O . ASN A 1 121 ? 6.829 -12.157 -12.701 1.00 94.88 121 ASN A O 1
ATOM 1003 N N . ARG A 1 122 ? 6.168 -11.976 -10.560 1.00 95.62 122 ARG A N 1
ATOM 1004 C CA . ARG A 1 122 ? 4.744 -11.734 -10.847 1.00 95.62 122 ARG A CA 1
ATOM 1005 C C . ARG A 1 122 ? 4.411 -10.244 -10.963 1.00 95.62 122 ARG A C 1
ATOM 1007 O O . ARG A 1 122 ? 3.305 -9.906 -11.386 1.00 95.62 122 ARG A O 1
ATOM 1014 N N . GLN A 1 123 ? 5.345 -9.358 -10.611 1.00 96.75 123 GLN A N 1
ATOM 1015 C CA . GLN A 1 123 ? 5.162 -7.923 -10.770 1.00 96.75 123 GLN A CA 1
ATOM 1016 C C . GLN A 1 123 ? 5.380 -7.521 -12.231 1.00 96.75 123 GLN A C 1
ATOM 1018 O O . GLN A 1 123 ? 6.491 -7.582 -12.751 1.00 96.75 123 GLN A O 1
ATOM 1023 N N . VAL A 1 124 ? 4.318 -7.053 -12.881 1.00 97.19 124 VAL A N 1
ATOM 1024 C CA . VAL A 1 124 ? 4.352 -6.630 -14.289 1.00 97.19 124 VAL A CA 1
ATOM 1025 C C . VAL A 1 124 ? 4.996 -5.255 -14.434 1.00 97.19 124 VAL A C 1
ATOM 1027 O O . VAL A 1 124 ? 5.803 -5.030 -15.332 1.00 97.19 124 VAL A O 1
ATOM 1030 N N . CYS A 1 125 ? 4.625 -4.316 -13.565 1.00 97.12 125 CYS A N 1
ATOM 1031 C CA . CYS A 1 125 ? 5.192 -2.975 -13.553 1.00 97.12 125 CYS A CA 1
ATOM 1032 C C . CYS A 1 125 ? 4.969 -2.270 -12.212 1.00 97.12 125 CYS A C 1
ATOM 1034 O O . CYS A 1 125 ? 4.059 -2.615 -11.454 1.00 97.12 125 CYS A O 1
ATOM 1036 N N . LEU A 1 126 ? 5.787 -1.248 -11.964 1.00 97.50 126 LEU A N 1
ATOM 1037 C CA . LEU A 1 126 ? 5.643 -0.291 -10.874 1.00 97.50 126 LEU A CA 1
ATOM 1038 C C . LEU A 1 126 ? 5.330 1.095 -11.452 1.00 97.50 126 LEU A C 1
ATOM 1040 O O . LEU A 1 126 ? 6.104 1.646 -12.234 1.00 97.50 126 LEU A O 1
ATOM 1044 N N . THR A 1 127 ? 4.221 1.695 -11.037 1.00 97.50 127 THR A N 1
ATOM 1045 C CA . THR A 1 127 ? 3.859 3.071 -11.385 1.00 97.50 127 THR A CA 1
ATOM 1046 C C . THR A 1 127 ? 4.271 4.021 -10.266 1.00 97.50 127 THR A C 1
ATOM 1048 O O . THR A 1 127 ? 3.895 3.829 -9.111 1.00 97.50 127 THR A O 1
ATOM 1051 N N . THR A 1 128 ? 5.039 5.054 -10.602 1.00 95.50 128 THR A N 1
ATOM 1052 C CA . THR A 1 128 ? 5.584 6.020 -9.631 1.00 95.50 128 THR A CA 1
ATOM 1053 C C . THR A 1 128 ? 5.420 7.446 -10.140 1.00 95.50 128 THR A C 1
ATOM 1055 O O . THR A 1 128 ? 5.201 7.668 -11.337 1.00 95.50 128 THR A O 1
ATOM 1058 N N . ASP A 1 129 ? 5.608 8.433 -9.269 1.00 91.19 129 ASP A N 1
ATOM 1059 C CA . ASP A 1 129 ? 5.884 9.803 -9.705 1.00 91.19 129 ASP A CA 1
ATOM 1060 C C . ASP A 1 129 ? 7.253 9.907 -10.427 1.00 91.19 129 ASP A C 1
ATOM 1062 O O . ASP A 1 129 ? 7.891 8.901 -10.773 1.00 91.19 129 ASP A O 1
ATOM 1066 N N . ASN A 1 130 ? 7.696 11.132 -10.722 1.00 88.75 130 ASN A N 1
ATOM 1067 C CA . ASN A 1 130 ? 8.998 11.379 -11.347 1.00 88.75 130 ASN A CA 1
ATOM 1068 C C . ASN A 1 130 ? 10.098 11.755 -10.338 1.00 88.75 130 ASN A C 1
ATOM 1070 O O . ASN A 1 130 ? 11.112 12.327 -10.744 1.00 88.75 130 ASN A O 1
ATOM 1074 N N . GLY A 1 131 ? 9.945 11.427 -9.052 1.00 88.56 131 GLY A N 1
ATOM 1075 C CA . GLY A 1 131 ? 10.983 11.668 -8.054 1.00 88.56 131 GLY A CA 1
ATOM 1076 C C . GLY A 1 131 ? 12.293 10.959 -8.420 1.00 88.56 131 GLY A C 1
ATOM 1077 O O . GLY A 1 131 ? 12.312 9.757 -8.690 1.00 88.56 131 GLY A O 1
ATOM 1078 N N . ALA A 1 132 ? 13.417 11.682 -8.426 1.00 90.75 132 ALA A N 1
ATOM 1079 C CA . ALA A 1 132 ? 14.704 11.139 -8.881 1.00 90.75 132 ALA A CA 1
ATOM 1080 C C . ALA A 1 132 ? 15.106 9.849 -8.138 1.00 90.75 132 ALA A C 1
ATOM 1082 O O . ALA A 1 132 ? 15.572 8.889 -8.757 1.00 90.75 132 ALA A O 1
ATOM 1083 N N . ASN A 1 133 ? 14.857 9.801 -6.826 1.00 92.38 133 ASN A N 1
ATOM 1084 C CA . ASN A 1 133 ? 15.227 8.663 -5.987 1.00 92.38 133 ASN A CA 1
ATOM 1085 C C . ASN A 1 133 ? 14.349 7.437 -6.251 1.00 92.38 133 ASN A C 1
ATOM 1087 O O . ASN A 1 133 ? 14.892 6.344 -6.371 1.00 92.38 133 ASN A O 1
ATOM 1091 N N . ILE A 1 134 ? 13.030 7.595 -6.435 1.00 92.31 134 ILE A N 1
ATOM 1092 C CA . ILE A 1 134 ? 12.152 6.455 -6.743 1.00 92.31 134 ILE A CA 1
ATOM 1093 C C . ILE A 1 134 ? 12.384 5.929 -8.165 1.00 92.31 134 ILE A C 1
ATOM 1095 O O . ILE A 1 134 ? 12.356 4.722 -8.403 1.00 92.31 134 ILE A O 1
ATOM 1099 N N . VAL A 1 135 ? 12.706 6.819 -9.111 1.00 94.19 135 VAL A N 1
ATOM 1100 C CA . VAL A 1 135 ? 13.095 6.423 -10.471 1.00 94.19 135 VAL A CA 1
ATOM 1101 C C . VAL A 1 135 ? 14.394 5.618 -10.446 1.00 94.19 135 VAL A C 1
ATOM 1103 O O . VAL A 1 135 ? 14.488 4.599 -11.132 1.00 94.19 135 VAL A O 1
ATOM 1106 N N . LYS A 1 136 ? 15.387 6.042 -9.655 1.00 95.38 136 LYS A N 1
ATOM 1107 C CA . LYS A 1 136 ? 16.632 5.287 -9.468 1.00 95.38 136 LYS A CA 1
ATOM 1108 C C . LYS A 1 136 ? 16.375 3.966 -8.733 1.00 95.38 136 LYS A C 1
ATOM 1110 O O . LYS A 1 136 ? 16.909 2.953 -9.165 1.00 95.38 136 LYS A O 1
ATOM 1115 N N . ALA A 1 137 ? 15.513 3.943 -7.717 1.00 94.81 137 ALA A N 1
ATOM 1116 C CA . ALA A 1 137 ? 15.150 2.733 -6.976 1.00 94.81 137 ALA A CA 1
ATOM 1117 C C . ALA A 1 137 ? 14.519 1.660 -7.878 1.00 94.81 137 ALA A C 1
ATOM 1119 O O . ALA A 1 137 ? 14.928 0.503 -7.847 1.00 94.81 137 ALA A O 1
ATOM 1120 N N . ALA A 1 138 ? 13.587 2.052 -8.753 1.00 95.38 138 ALA A N 1
ATOM 1121 C CA . ALA A 1 138 ? 12.986 1.133 -9.720 1.00 95.38 138 ALA A CA 1
ATOM 1122 C C . ALA A 1 138 ? 14.029 0.529 -10.679 1.00 95.38 138 ALA A C 1
ATOM 1124 O O . ALA A 1 138 ? 13.940 -0.648 -11.014 1.00 95.38 138 ALA A O 1
ATOM 1125 N N . ARG A 1 139 ? 15.040 1.314 -11.085 1.00 96.06 139 ARG A N 1
ATOM 1126 C CA . ARG A 1 139 ? 16.158 0.823 -11.910 1.00 96.06 139 ARG A CA 1
ATOM 1127 C C . ARG A 1 139 ? 17.082 -0.117 -11.141 1.00 96.06 139 ARG A C 1
ATOM 1129 O O . ARG A 1 139 ? 17.526 -1.101 -11.712 1.00 96.06 139 ARG A O 1
ATOM 1136 N N . LEU A 1 140 ? 17.372 0.181 -9.872 1.00 96.56 140 LEU A N 1
ATOM 1137 C CA . LEU A 1 140 ? 18.195 -0.680 -9.013 1.00 96.56 140 LEU A CA 1
ATOM 1138 C C . LEU A 1 140 ? 17.554 -2.058 -8.810 1.00 96.56 140 LEU A C 1
ATOM 1140 O O . LEU A 1 140 ? 18.263 -3.056 -8.788 1.00 96.56 140 LEU A O 1
ATOM 1144 N N . ASN A 1 141 ? 16.224 -2.106 -8.722 1.00 95.25 141 ASN A N 1
ATOM 1145 C CA . ASN A 1 141 ? 15.466 -3.350 -8.620 1.00 95.25 141 ASN A CA 1
ATOM 1146 C C . ASN A 1 141 ? 15.246 -4.067 -9.967 1.00 95.25 141 ASN A C 1
ATOM 1148 O O . ASN A 1 141 ? 14.655 -5.143 -9.974 1.00 95.25 141 ASN A O 1
ATOM 1152 N N . ASP A 1 142 ? 15.685 -3.483 -11.087 1.00 95.50 142 ASP A N 1
ATOM 1153 C CA . ASP A 1 142 ? 15.405 -3.959 -12.450 1.00 95.50 142 ASP A CA 1
ATOM 1154 C C . ASP A 1 142 ? 13.898 -4.133 -12.735 1.00 95.50 142 ASP A C 1
ATOM 1156 O O . ASP A 1 142 ? 13.437 -5.099 -13.340 1.00 95.50 142 ASP A O 1
ATOM 1160 N N . TRP A 1 143 ? 13.084 -3.194 -12.242 1.00 96.50 143 TRP A N 1
ATOM 1161 C CA . TRP A 1 143 ? 11.631 -3.230 -12.407 1.00 96.50 143 TRP A CA 1
ATOM 1162 C C . TRP A 1 143 ? 11.172 -2.359 -13.571 1.00 96.50 143 TRP A C 1
ATOM 1164 O O . TRP A 1 143 ? 11.575 -1.201 -13.716 1.00 96.50 143 TRP A O 1
ATOM 1174 N N . VAL A 1 144 ? 10.227 -2.881 -14.359 1.00 96.94 144 VAL A N 1
ATOM 1175 C CA . VAL A 1 144 ? 9.531 -2.095 -15.382 1.00 96.94 144 VAL A CA 1
ATOM 1176 C C . VAL A 1 144 ? 8.768 -0.964 -14.698 1.00 96.94 144 VAL A C 1
ATOM 1178 O O . VAL A 1 144 ? 7.858 -1.202 -13.903 1.00 96.94 144 VAL A O 1
ATOM 1181 N N . ARG A 1 145 ? 9.130 0.282 -15.015 1.00 96.12 145 ARG A N 1
ATOM 1182 C CA . ARG A 1 145 ? 8.538 1.471 -14.398 1.00 96.12 145 ARG A CA 1
ATOM 1183 C C . ARG A 1 145 ? 7.631 2.224 -15.361 1.00 96.12 145 ARG A C 1
ATOM 1185 O O . ARG A 1 145 ? 8.063 2.607 -16.448 1.00 96.12 145 ARG A O 1
ATOM 1192 N N . LEU A 1 146 ? 6.420 2.537 -14.911 1.00 96.12 146 LEU A N 1
ATOM 1193 C CA . LEU A 1 146 ? 5.507 3.461 -15.577 1.00 96.12 146 LEU A CA 1
ATOM 1194 C C . LEU A 1 146 ? 5.470 4.804 -14.841 1.00 96.12 146 LEU A C 1
ATOM 1196 O O . LEU A 1 146 ? 5.529 4.882 -13.614 1.00 96.12 146 LEU A O 1
ATOM 1200 N N . GLN A 1 147 ? 5.381 5.888 -15.605 1.00 93.94 147 GLN A N 1
ATOM 1201 C CA . GLN A 1 147 ? 5.207 7.225 -15.045 1.00 93.94 147 GLN A CA 1
ATOM 1202 C C . GLN A 1 147 ? 3.744 7.463 -14.695 1.00 93.94 147 GLN A C 1
ATOM 1204 O O . GLN A 1 147 ? 2.861 7.196 -15.510 1.00 93.94 147 GLN A O 1
ATOM 1209 N N . CYS A 1 148 ? 3.494 8.052 -13.529 1.00 94.31 148 CYS A N 1
ATOM 1210 C CA . CYS A 1 148 ? 2.173 8.533 -13.160 1.00 94.31 148 CYS A CA 1
ATOM 1211 C C . CYS A 1 148 ? 1.685 9.571 -14.182 1.00 94.31 148 CYS A C 1
ATOM 1213 O O . CYS A 1 148 ? 2.263 10.655 -14.319 1.00 94.31 148 CYS A O 1
ATOM 1215 N N . PHE A 1 149 ? 0.600 9.245 -14.890 1.00 92.31 149 PHE A N 1
ATOM 1216 C CA . PHE A 1 149 ? -0.008 10.137 -15.875 1.00 92.31 149 PHE A CA 1
ATOM 1217 C C . PHE A 1 149 ? -0.449 11.463 -15.244 1.00 92.31 149 PHE A C 1
ATOM 1219 O O . PHE A 1 149 ? -0.173 12.520 -15.802 1.00 92.31 149 PHE A O 1
ATOM 1226 N N . GLY A 1 150 ? -1.056 11.419 -14.052 1.00 88.56 150 GLY A N 1
ATOM 1227 C CA . GLY A 1 150 ? -1.506 12.620 -13.343 1.00 88.56 150 GLY A CA 1
ATOM 1228 C C . GLY A 1 150 ? -0.358 13.576 -13.022 1.00 88.56 150 GLY A C 1
ATOM 1229 O O . GLY A 1 150 ? -0.454 14.769 -13.293 1.00 88.56 150 GLY A O 1
ATOM 1230 N N . HIS A 1 151 ? 0.771 13.047 -12.541 1.00 85.25 151 HIS A N 1
ATOM 1231 C CA . HIS A 1 151 ? 1.955 13.863 -12.281 1.00 85.25 151 HIS A CA 1
ATOM 1232 C C . HIS A 1 151 ? 2.544 14.444 -13.576 1.00 85.25 151 HIS A C 1
ATOM 1234 O O . HIS A 1 151 ? 2.924 15.609 -13.613 1.00 85.25 151 HIS A O 1
ATOM 1240 N N . ARG A 1 152 ? 2.561 13.679 -14.677 1.00 87.69 152 ARG A N 1
ATOM 1241 C CA . ARG A 1 152 ? 2.986 14.203 -15.987 1.00 87.69 152 ARG A CA 1
ATOM 1242 C C . ARG A 1 152 ? 2.080 15.313 -16.501 1.00 87.69 152 ARG A C 1
ATOM 1244 O O . ARG A 1 152 ? 2.585 16.288 -17.048 1.00 87.69 152 ARG A O 1
ATOM 1251 N N . LEU A 1 153 ? 0.769 15.151 -16.352 1.00 91.38 153 LEU A N 1
ATOM 1252 C CA . LEU A 1 153 ? -0.201 16.157 -16.757 1.00 91.38 153 LEU A CA 1
ATOM 1253 C C . LEU A 1 153 ? -0.020 17.435 -15.934 1.00 91.38 153 LEU A C 1
ATOM 1255 O O . LEU A 1 153 ? 0.024 18.517 -16.507 1.00 91.38 153 LEU A O 1
ATOM 1259 N N . HIS A 1 154 ? 0.166 17.303 -14.620 1.00 87.00 154 HIS A N 1
ATOM 1260 C CA . HIS A 1 154 ? 0.459 18.431 -13.741 1.00 87.00 154 HIS A CA 1
ATOM 1261 C C . HIS A 1 154 ? 1.738 19.168 -14.158 1.00 87.00 154 HIS A C 1
ATOM 1263 O O . HIS A 1 154 ? 1.689 20.375 -14.360 1.00 87.00 154 HIS A O 1
ATOM 1269 N N . LEU A 1 155 ? 2.840 18.449 -14.406 1.00 87.12 155 LEU A N 1
ATOM 1270 C CA . LEU A 1 155 ? 4.089 19.050 -14.893 1.00 87.12 155 LEU A CA 1
ATOM 1271 C C . LEU A 1 155 ? 3.930 19.742 -16.254 1.00 87.12 155 LEU A C 1
ATOM 1273 O O . LEU A 1 155 ? 4.557 20.768 -16.497 1.00 87.12 155 LEU A O 1
ATOM 1277 N N . ALA A 1 156 ? 3.112 19.187 -17.153 1.00 89.31 156 ALA A N 1
ATOM 1278 C CA . ALA A 1 156 ? 2.834 19.808 -18.445 1.00 89.31 156 ALA A CA 1
ATOM 1279 C C . ALA A 1 156 ? 2.039 21.112 -18.283 1.00 89.31 156 ALA A C 1
ATOM 1281 O O . ALA A 1 156 ? 2.358 22.101 -18.936 1.00 89.31 156 ALA A O 1
ATOM 1282 N N . ILE A 1 157 ? 1.037 21.127 -17.399 1.00 90.50 157 ILE A N 1
ATOM 1283 C CA . ILE A 1 157 ? 0.248 22.326 -17.085 1.00 90.50 157 ILE A CA 1
ATOM 1284 C C . ILE A 1 157 ? 1.134 23.393 -16.431 1.00 90.50 157 ILE A C 1
ATOM 1286 O O . ILE A 1 157 ? 1.122 24.541 -16.871 1.00 90.50 157 ILE A O 1
ATOM 1290 N N . ASP A 1 158 ? 1.943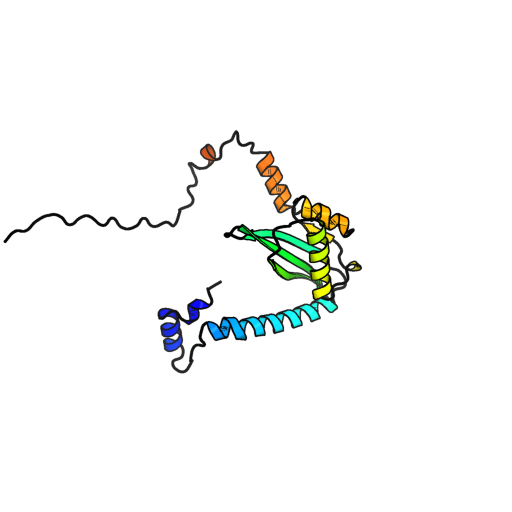 23.013 -15.443 1.00 85.06 158 ASP A N 1
ATOM 1291 C CA . ASP A 1 158 ? 2.857 23.929 -14.756 1.00 85.06 158 ASP A CA 1
ATOM 1292 C C . ASP A 1 158 ? 3.921 24.484 -15.711 1.00 85.06 158 ASP A C 1
ATOM 1294 O O . ASP A 1 158 ? 4.243 25.668 -15.669 1.00 85.06 158 ASP A O 1
ATOM 1298 N N . GLY A 1 159 ? 4.431 23.655 -16.627 1.00 82.69 159 GLY A N 1
ATOM 1299 C CA . GLY A 1 159 ? 5.379 24.083 -17.656 1.00 82.69 159 GLY A CA 1
ATOM 1300 C C . GLY A 1 159 ? 4.776 25.026 -18.705 1.00 82.69 159 GLY A C 1
ATOM 1301 O O . GLY A 1 159 ? 5.491 25.863 -19.251 1.00 82.69 159 GLY A O 1
ATOM 1302 N N . LEU A 1 160 ? 3.471 24.915 -18.981 1.00 78.06 160 LEU A N 1
ATOM 1303 C CA . LEU A 1 160 ? 2.735 25.814 -19.882 1.00 78.06 160 LEU A CA 1
ATOM 1304 C C . LEU A 1 160 ? 2.311 27.125 -19.212 1.00 78.06 160 LEU A C 1
ATOM 1306 O O . LEU A 1 160 ? 2.014 28.089 -19.917 1.00 78.06 160 LEU A O 1
ATOM 1310 N N . CYS A 1 161 ? 2.294 27.175 -17.878 1.00 60.00 161 CYS A N 1
ATOM 1311 C CA . CYS A 1 161 ? 2.025 28.374 -17.094 1.00 60.00 161 CYS A CA 1
ATOM 1312 C C . CYS A 1 161 ? 3.325 28.883 -16.441 1.00 60.00 161 CYS A C 1
ATOM 1314 O O . CYS A 1 161 ? 3.505 28.738 -15.229 1.00 60.00 161 CYS A O 1
ATOM 1316 N N . PRO A 1 162 ? 4.267 29.474 -17.209 1.00 55.06 162 PRO A N 1
ATOM 1317 C CA . PRO A 1 162 ? 5.409 30.138 -16.604 1.00 55.06 162 PRO A CA 1
ATOM 1318 C C . PRO A 1 162 ? 4.909 31.195 -15.613 1.00 55.06 162 PRO A C 1
ATOM 1320 O O . PRO A 1 162 ? 3.945 31.908 -15.897 1.00 55.06 162 PRO A O 1
ATOM 1323 N N . MET A 1 163 ? 5.586 31.306 -14.463 1.00 49.62 163 MET A N 1
ATOM 1324 C CA . MET A 1 163 ? 5.300 32.235 -13.352 1.00 49.62 163 MET A CA 1
ATOM 1325 C C . MET A 1 163 ? 5.058 33.704 -13.762 1.00 49.62 163 MET A C 1
ATOM 1327 O O . MET A 1 163 ? 4.586 34.491 -12.945 1.00 49.62 163 MET A O 1
ATOM 1331 N N . GLU A 1 164 ? 5.343 34.082 -15.009 1.00 45.44 164 GLU A N 1
ATOM 1332 C CA . GLU A 1 164 ? 5.011 35.385 -15.588 1.00 45.44 164 GLU A CA 1
ATOM 1333 C C . GLU A 1 164 ? 3.498 35.612 -15.776 1.00 45.44 164 GLU A C 1
ATOM 1335 O O . GLU A 1 164 ? 3.041 36.755 -15.728 1.00 45.44 164 GLU A O 1
ATOM 1340 N N . TRP A 1 165 ? 2.683 34.556 -15.881 1.00 45.53 165 TRP A N 1
ATOM 1341 C CA . TRP A 1 165 ? 1.214 34.655 -15.909 1.00 45.53 165 TRP A CA 1
ATOM 1342 C C . TRP A 1 165 ? 0.611 34.518 -14.516 1.00 45.53 165 TRP A C 1
ATOM 1344 O O . TRP A 1 165 ? -0.279 33.702 -14.287 1.00 45.53 165 TRP A O 1
ATOM 1354 N N . GLY A 1 166 ? 1.131 35.322 -13.582 1.00 40.06 166 GLY A N 1
ATOM 1355 C CA . GLY A 1 166 ? 0.800 35.293 -12.164 1.00 40.06 166 GLY A CA 1
ATOM 1356 C C . GLY A 1 166 ? -0.640 34.865 -11.875 1.00 40.06 166 GLY A C 1
ATOM 1357 O O . GLY A 1 166 ? -1.600 35.492 -12.324 1.00 40.06 166 GLY A O 1
ATOM 1358 N N . TRP A 1 167 ? -0.777 33.840 -11.031 1.00 42.00 167 TRP A N 1
ATOM 1359 C CA . TRP A 1 167 ? -2.038 33.409 -10.415 1.00 42.00 167 TRP A CA 1
ATOM 1360 C C . TRP A 1 167 ? -2.850 34.578 -9.820 1.00 42.00 167 TRP A C 1
ATOM 1362 O O . TRP A 1 167 ? -4.065 34.486 -9.669 1.00 42.00 167 TRP A O 1
ATOM 1372 N N . HIS A 1 168 ? -2.195 35.714 -9.555 1.00 42.69 168 HIS A N 1
ATOM 1373 C CA . HIS A 1 168 ? -2.809 36.986 -9.189 1.00 42.69 168 HIS A CA 1
ATOM 1374 C C . HIS A 1 168 ? -3.821 37.545 -10.202 1.00 42.69 168 HIS A C 1
ATOM 1376 O O . HIS A 1 168 ? -4.704 38.279 -9.777 1.00 42.69 168 HIS A O 1
ATOM 1382 N N . 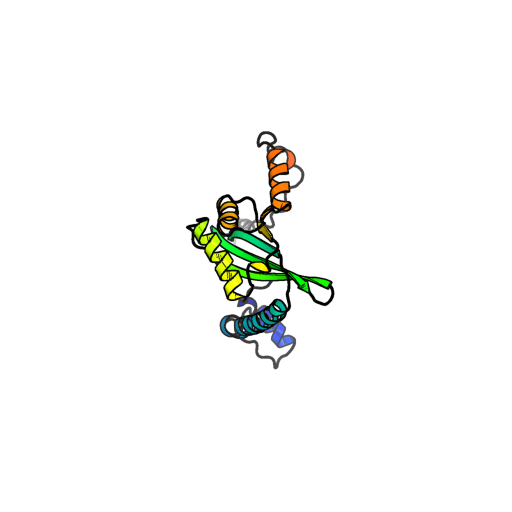LYS A 1 169 ? -3.757 37.207 -11.499 1.00 42.53 169 LYS A N 1
ATOM 1383 C CA . LYS A 1 169 ? -4.746 37.692 -12.486 1.00 42.53 169 LYS A CA 1
ATOM 1384 C C . LYS A 1 169 ? -5.894 36.726 -12.782 1.00 42.53 169 LYS A C 1
ATOM 1386 O O . LYS A 1 169 ? -6.895 37.156 -13.341 1.00 42.53 169 LYS A O 1
ATOM 1391 N N . CYS A 1 170 ? -5.792 35.454 -12.395 1.00 40.66 170 CYS A N 1
ATOM 1392 C CA . CYS A 1 170 ? -6.887 34.487 -12.568 1.00 40.66 170 CYS A CA 1
ATOM 1393 C C . CYS A 1 170 ? -7.721 34.287 -11.283 1.00 40.66 170 CYS A C 1
ATOM 1395 O O . CYS A 1 170 ? -8.800 33.705 -11.326 1.00 40.66 170 CYS A O 1
ATOM 1397 N N . GLY A 1 171 ? -7.247 34.794 -10.137 1.00 40.94 171 GLY A N 1
ATOM 1398 C CA . GLY A 1 171 ? -7.895 34.649 -8.828 1.00 40.94 171 GLY A CA 1
ATOM 1399 C C . GLY A 1 171 ? -8.936 35.712 -8.450 1.00 40.94 171 GLY A C 1
ATOM 1400 O O . GLY A 1 171 ? -9.601 35.542 -7.433 1.00 40.94 171 GLY A O 1
ATOM 1401 N N . GLU A 1 172 ? -9.133 36.779 -9.233 1.00 39.59 172 GLU A N 1
ATOM 1402 C CA . GLU A 1 172 ? -10.133 37.815 -8.895 1.00 39.59 172 GLU A CA 1
ATOM 1403 C C . GLU A 1 172 ? -11.590 37.404 -9.192 1.00 39.59 172 GLU A C 1
ATOM 1405 O O . GLU A 1 172 ? -12.517 38.142 -8.874 1.00 39.59 172 GLU A O 1
ATOM 1410 N N . GLY A 1 173 ? -11.819 36.201 -9.735 1.00 38.94 173 GLY A N 1
ATOM 1411 C CA . GLY A 1 173 ? -13.162 35.645 -9.955 1.00 38.94 173 GLY A CA 1
ATOM 1412 C C . GLY A 1 173 ? -13.523 34.432 -9.094 1.00 38.94 173 GLY A C 1
ATOM 1413 O O . GLY A 1 173 ? -14.671 33.995 -9.122 1.00 38.94 173 GLY A O 1
ATOM 1414 N N . PHE A 1 174 ? -12.581 33.863 -8.337 1.00 40.00 174 PHE A N 1
ATOM 1415 C CA . PHE A 1 174 ? -12.836 32.648 -7.559 1.00 40.00 174 PHE A CA 1
ATOM 1416 C C . PHE A 1 174 ? -12.060 32.682 -6.244 1.00 40.00 174 PHE A C 1
ATOM 1418 O O . PHE A 1 174 ? -11.042 32.020 -6.058 1.00 40.00 174 PHE A O 1
ATOM 1425 N N . VAL A 1 175 ? -12.557 33.485 -5.304 1.00 35.06 175 VAL A N 1
ATOM 1426 C CA . VAL A 1 175 ? -12.179 33.354 -3.898 1.00 35.06 175 VAL A CA 1
ATOM 1427 C C . VAL A 1 175 ? -12.752 32.016 -3.415 1.00 35.06 175 VAL A C 1
ATOM 1429 O O . VAL A 1 175 ? -13.97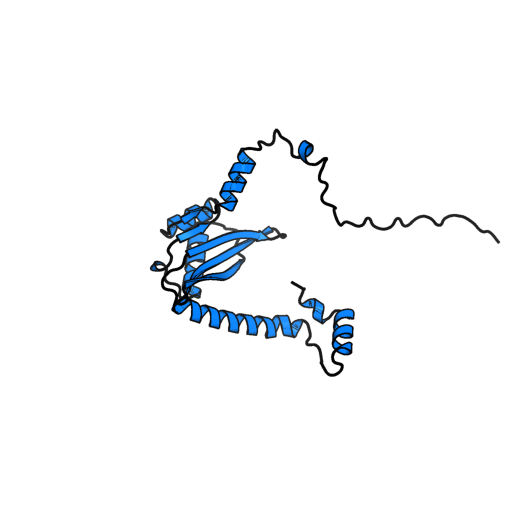7 31.884 -3.359 1.00 35.06 175 VAL A O 1
ATOM 1432 N N . PRO A 1 176 ? -11.936 31.008 -3.046 1.00 33.84 176 PRO A N 1
ATOM 1433 C CA . PRO A 1 176 ? -12.466 29.902 -2.270 1.00 33.84 176 PRO A CA 1
ATOM 1434 C C . PRO A 1 176 ? -12.946 30.516 -0.959 1.00 33.84 176 PRO A C 1
ATOM 1436 O O . PRO A 1 176 ? -12.171 31.188 -0.275 1.00 33.84 176 PRO A O 1
ATOM 1439 N N . ILE A 1 177 ? -14.227 30.332 -0.635 1.00 35.41 177 ILE A N 1
ATOM 1440 C CA . ILE A 1 177 ? -14.791 30.684 0.667 1.00 35.41 177 ILE A CA 1
ATOM 1441 C C . ILE A 1 177 ? -13.888 30.035 1.718 1.00 35.41 177 ILE A C 1
ATOM 1443 O O . ILE A 1 177 ? -13.978 28.840 1.999 1.00 35.41 177 ILE A O 1
ATOM 1447 N N . LYS A 1 178 ? -12.965 30.822 2.277 1.00 34.59 178 LYS A N 1
ATOM 1448 C CA . LYS A 1 178 ? -12.255 30.467 3.492 1.00 34.59 178 LYS A CA 1
ATOM 1449 C C . LYS A 1 178 ? -13.346 30.368 4.544 1.00 34.59 178 LYS A C 1
ATOM 1451 O O . LYS A 1 178 ? -13.870 31.384 4.992 1.00 34.59 178 LYS A O 1
ATOM 1456 N N . THR A 1 179 ? -13.702 29.153 4.943 1.00 34.50 179 THR A N 1
ATOM 1457 C CA . THR A 1 179 ? -14.405 28.900 6.203 1.00 34.50 179 THR A CA 1
ATOM 1458 C C . THR A 1 179 ? -13.457 29.221 7.355 1.00 34.50 179 THR A C 1
ATOM 1460 O O . THR A 1 179 ? -12.965 28.346 8.060 1.00 34.50 179 THR A O 1
ATOM 1463 N N . THR A 1 180 ? -13.160 30.502 7.512 1.00 37.28 180 THR A N 1
ATOM 1464 C CA . THR A 1 180 ? -12.702 31.107 8.750 1.00 37.28 180 THR A CA 1
ATOM 1465 C C . THR A 1 180 ? -13.797 32.093 9.102 1.00 37.28 180 THR A C 1
ATOM 1467 O O . THR A 1 180 ? -13.831 33.201 8.570 1.00 37.28 180 THR A O 1
ATOM 1470 N N . LEU A 1 181 ? -14.742 31.659 9.941 1.00 37.44 181 LEU A N 1
ATOM 1471 C CA . LEU A 1 181 ? -15.591 32.602 10.659 1.00 37.44 181 LEU A CA 1
ATOM 1472 C C . LEU A 1 181 ? -14.658 33.599 11.365 1.00 37.44 181 LEU A C 1
ATOM 1474 O O . LEU A 1 181 ? -13.764 33.151 12.092 1.00 37.44 181 LEU A O 1
ATOM 1478 N N . PRO A 1 182 ? -14.807 34.916 11.156 1.00 39.97 182 PRO A N 1
ATOM 1479 C CA . PRO A 1 182 ? -14.103 35.879 11.984 1.00 39.97 182 PRO A CA 1
ATOM 1480 C C . PRO A 1 182 ? -14.583 35.723 13.439 1.00 39.97 182 PRO A C 1
ATOM 1482 O O . PRO A 1 182 ? -15.770 35.458 13.660 1.00 39.97 182 PRO A O 1
ATOM 1485 N N . PRO A 1 183 ? -13.701 35.862 14.444 1.00 41.06 183 PRO A N 1
ATOM 1486 C CA . PRO A 1 183 ? -14.149 35.956 15.826 1.00 41.06 183 PRO A CA 1
ATOM 1487 C C . PRO A 1 183 ? -15.081 37.166 15.972 1.00 41.06 183 PRO A C 1
ATOM 1489 O O . PRO A 1 183 ? -14.839 38.226 15.392 1.00 41.06 183 PRO A O 1
ATOM 1492 N N . ALA A 1 184 ? -16.170 36.979 16.720 1.00 39.75 184 ALA A N 1
ATOM 1493 C CA . ALA A 1 184 ? -17.162 38.013 16.978 1.00 39.75 184 ALA A CA 1
ATOM 1494 C C . ALA A 1 184 ? -16.498 39.275 17.571 1.00 39.75 184 ALA A C 1
ATOM 1496 O O . ALA A 1 184 ? -15.647 39.148 18.456 1.00 39.75 184 ALA A O 1
ATOM 1497 N N . PRO A 1 185 ? -16.865 40.490 17.123 1.00 36.66 185 PRO A N 1
ATOM 1498 C CA . PRO A 1 185 ? -16.327 41.717 17.692 1.00 36.66 185 PRO A CA 1
ATOM 1499 C C . PRO A 1 185 ? -16.882 41.938 19.104 1.00 36.66 185 PRO A C 1
ATOM 1501 O O . PRO A 1 185 ? -18.001 42.405 19.307 1.00 36.66 185 PRO A O 1
ATOM 1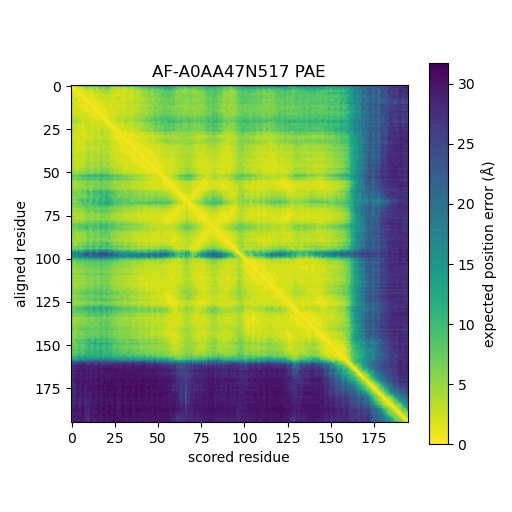504 N N . GLU A 1 186 ? -16.061 41.626 20.100 1.00 43.25 186 GLU A N 1
ATOM 1505 C CA . GLU A 1 186 ? -16.270 42.017 21.487 1.00 43.25 186 GLU A CA 1
ATOM 1506 C C . GLU A 1 186 ? -15.827 43.479 21.654 1.00 43.25 186 GLU A C 1
ATOM 1508 O O . GLU A 1 186 ? -14.652 43.755 21.895 1.00 43.25 186 GLU A O 1
ATOM 1513 N N . LYS A 1 187 ? -16.756 44.423 21.426 1.00 37.88 187 LYS A N 1
ATOM 1514 C CA . LYS A 1 187 ? -16.813 45.773 22.037 1.00 37.88 187 LYS A CA 1
ATOM 1515 C C . LYS A 1 187 ? -17.918 46.617 21.396 1.00 37.88 187 LYS A C 1
ATOM 1517 O O . LYS A 1 187 ? -17.679 47.398 20.484 1.00 37.88 187 LYS A O 1
ATOM 1522 N N . LEU A 1 188 ? -19.118 46.507 21.954 1.00 38.62 188 LEU A N 1
ATOM 1523 C CA . LEU A 1 18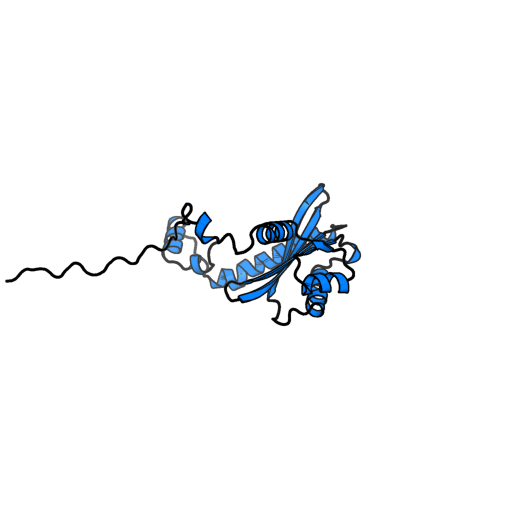8 ? -20.157 47.537 21.890 1.00 38.62 188 LEU A CA 1
ATOM 1524 C C . LEU A 1 188 ? -21.041 47.393 23.135 1.00 38.62 188 LEU A C 1
ATOM 1526 O O . LEU A 1 188 ? -22.157 46.911 23.061 1.00 38.62 188 LEU A O 1
ATOM 1530 N N . MET A 1 189 ? -20.490 47.754 24.297 1.00 36.81 189 MET A N 1
ATOM 1531 C CA . MET A 1 189 ? -21.245 48.182 25.484 1.00 36.81 189 MET A CA 1
ATOM 1532 C C . MET A 1 189 ? -20.331 49.048 26.361 1.00 36.81 189 MET A C 1
ATOM 1534 O O . MET A 1 189 ? -19.799 48.636 27.388 1.00 36.81 189 MET A O 1
ATOM 1538 N N . LYS A 1 190 ? -20.111 50.283 25.908 1.00 35.12 190 LYS A N 1
ATOM 1539 C CA . LYS A 1 190 ? -19.850 51.428 26.784 1.00 35.12 190 LYS A CA 1
ATOM 1540 C C . LYS A 1 190 ? -20.863 52.492 26.391 1.00 35.12 190 LYS A C 1
ATOM 1542 O O . LYS A 1 190 ? -20.745 53.064 25.314 1.00 35.12 190 LYS A O 1
ATOM 1547 N N . GLY A 1 191 ? -21.861 52.711 27.240 1.00 29.81 191 GLY A N 1
ATOM 1548 C CA . GLY A 1 191 ? -22.872 53.734 27.005 1.00 29.81 191 GLY A CA 1
ATOM 1549 C C . GLY A 1 191 ? -24.080 53.633 27.930 1.00 29.81 191 GLY A C 1
ATOM 1550 O O . GLY A 1 191 ? -25.092 53.089 27.529 1.00 29.81 191 GLY A O 1
ATOM 1551 N N . GLN A 1 192 ? -23.935 54.243 29.112 1.00 31.48 192 GLN A N 1
ATOM 1552 C CA . GLN A 1 192 ? -24.968 54.990 29.849 1.00 31.48 192 GLN A CA 1
ATOM 1553 C C . GLN A 1 192 ? -26.102 54.242 30.570 1.00 31.48 192 GLN A C 1
ATOM 1555 O O . GLN A 1 192 ? -26.999 53.686 29.952 1.00 31.48 192 GLN A O 1
ATOM 1560 N N . LEU A 1 193 ? -26.090 54.366 31.904 1.00 31.69 193 LEU A N 1
ATOM 1561 C CA . LEU A 1 193 ? -27.095 55.030 32.767 1.00 31.69 193 LEU A CA 1
ATOM 1562 C C . LEU A 1 193 ? -26.644 54.746 34.215 1.00 31.69 193 LEU A C 1
ATOM 1564 O O . LEU A 1 193 ? -26.564 53.592 34.610 1.00 31.69 193 LEU A O 1
ATOM 1568 N N . GLN A 1 194 ? -25.970 55.663 34.917 1.00 32.72 194 GLN A N 1
ATOM 1569 C CA . GLN A 1 194 ? -26.511 56.814 35.655 1.00 32.72 194 GLN A CA 1
ATOM 1570 C C . GLN A 1 194 ? -27.753 56.501 36.505 1.00 32.72 194 GLN A C 1
ATOM 1572 O O . GLN A 1 194 ? -28.817 56.217 35.960 1.00 32.72 194 GLN A O 1
ATOM 1577 N N . VAL A 1 195 ? -27.543 56.727 37.812 1.00 37.59 195 VAL A N 1
ATOM 1578 C CA . VAL A 1 195 ? -28.413 56.653 39.003 1.00 37.59 195 VAL A CA 1
ATOM 1579 C C . VAL A 1 195 ? -28.516 55.278 39.652 1.00 37.59 195 VAL A C 1
ATOM 1581 O O . VAL A 1 195 ? -29.162 54.377 39.084 1.00 37.59 195 VAL A O 1
#

Foldseek 3Di:
DDDLQLLVDPVNVVVVCVVPVPDDGDHSCCVVPPVVVVVCVVVLVVVLVQCVQFQAKEKEWEWDADPVRFIWIWIKIWGQGPVRDIDMDTQDIDGDDPCLALCSVLVVVVVSCVVSVHDPVRHQAYEYAVPPSVVSSCVVNVGHYDYDPVNVVVVVVCVVDPCVVPPVVVCPVDDPPPPPDDPDDPDDDDDDDDD

InterPro domains:
  IPR012337 Ribonuclease H-like superfamily [SSF53098] (46-162)
  IPR052035 Zinc finger BED domain-containing [PTHR46481] (2-157)

Secondary structure (DSSP, 8-state):
---GGGGGSHHHHHHHHHH-TT-----HHHIIIIIHHHHHHHHHHHHHHHHHT-S-EEEEEEEEE-TTS-EEEEEEEEEE-TTS-EEEEEEEEEE--S---HHHHHHHHHHHHHHTT--GGGEEEEEE-S-HHHHHHHHHTT--EEE-HHHHHHHHHHHHS-TTS-GGGTGGG-------PPPP-----------

pLDDT: mean 83.26, std 21.25, range [29.81, 97.81]

Solvent-accessible surface area (backbone atoms only — not comparable to full-atom values): 11726 Å² total; per-residue (Å²): 141,80,66,67,65,50,58,65,35,68,70,50,46,52,49,48,39,68,76,37,71,84,62,78,80,66,52,44,63,48,42,69,72,41,56,49,52,53,48,50,52,53,51,52,52,54,50,46,58,59,53,69,76,48,72,50,33,35,36,38,46,47,80,45,64,45,98,85,69,47,42,31,40,35,39,31,42,36,34,56,50,97,86,73,45,84,43,73,47,77,76,44,78,41,82,42,68,89,76,65,44,28,65,55,50,32,51,51,56,51,49,54,32,57,76,60,74,47,61,70,90,32,51,69,35,39,31,27,63,87,50,70,36,60,54,46,10,36,56,76,65,72,47,53,71,43,72,36,61,67,57,51,51,49,54,52,52,52,67,74,53,53,82,87,71,42,68,79,76,71,44,85,83,59,74,75,83,70,91,62,79,75,80,79,84,89,81,89,85,85,82,89,80,87,135

Nearest PDB structures (foldseek):
  8sjd-assembly1_B  TM=7.167E-01  e=2.015E-08  Musca domestica
  3k9j-assembly2_A  TM=4.272E-01  e=9.479E-03  Homo sapiens
  7ygn-assembly1_A  TM=4.899E-01  e=7.454E-02  Mus musculus
  3hd0-assembly1_A  TM=3.335E-01  e=5.749E-03  Thermotoga maritima
  6isl-assembly1_B-2  TM=4.281E-01  e=6.240E-01  Streptomyces xiamenensis 318

Organism: Merluccius polli (NCBI:txid89951)

Sequence (195 aa):
MMPINTVEKPGFRKLIKTLDPKYEMPGRRHFSEKAIPELYTSERQKLARRLQDVTYFSSTTDLWSSRTMEPYLSFTVHFIDNNWELNNACLQTSFFPKDHTAELLAEGLHEVLKAWDLPVNRQVCLTTDNGANIVKAARLNDWVRLQCFGHRLHLAIDGLCPMEWGWHKCGEGFVPIKTTLPPAPEKLMKGQLQV

Radius of gyration: 25.41 Å; Cα contacts (8 Å, |Δi|>4): 204; chains: 1; bounding box: 50×74×59 Å

Mean predicted aligned error: 11.23 Å